Protein AF-A0A2Z5BWG7-F1 (afdb_monomer_lite)

Radius of gyration: 29.68 Å; chains: 1; bounding box: 62×31×76 Å

Foldseek 3Di:
DFDQDDDPCLVVDVLNVQLDDVLVVVVRVQSVVCRVVQVLFDRAQVSQVVDDCSVVSVVSNCVSQQWPADPRGIGGHPSVVRGDHSVRVVVVVVVVVVVVVVVVVVVVVPPDPQPDPDDPVLCVLCVVLQNNHLPLQQVLLCVQQVFHFHSNLSSVLLVVQQVPDPDRDPHSNVSSSVVCNVCVPVSNVVCVVVVRGDDD

Structure (mmCIF, N/CA/C/O backbone):
data_AF-A0A2Z5BWG7-F1
#
_entry.id   AF-A0A2Z5BWG7-F1
#
loop_
_atom_site.group_PDB
_atom_site.id
_atom_site.type_symbol
_atom_site.label_atom_id
_atom_site.label_alt_id
_atom_site.label_comp_id
_atom_site.label_asym_id
_atom_site.label_entity_id
_atom_site.label_seq_id
_atom_site.pdbx_PDB_ins_code
_atom_site.Cartn_x
_atom_site.Cartn_y
_atom_site.Cartn_z
_atom_site.occupancy
_atom_site.B_iso_or_equiv
_atom_site.auth_seq_id
_atom_site.auth_comp_id
_ato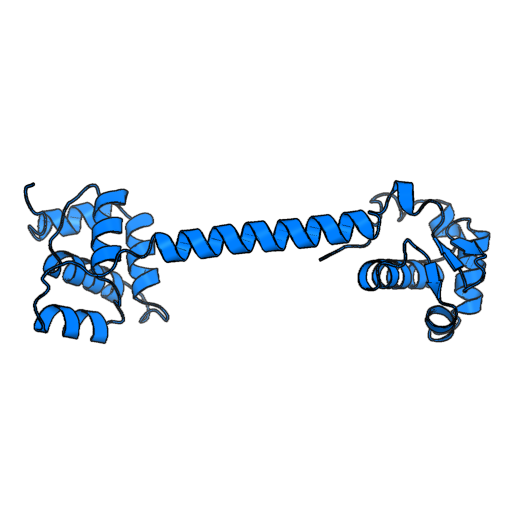m_site.auth_asym_id
_atom_site.auth_atom_id
_atom_site.pdbx_PDB_model_num
ATOM 1 N N . MET A 1 1 ? -5.790 -3.751 -4.725 1.00 71.56 1 MET A N 1
ATOM 2 C CA . MET A 1 1 ? -5.034 -2.842 -5.610 1.00 71.56 1 MET A CA 1
ATOM 3 C C . MET A 1 1 ? -3.849 -3.633 -6.121 1.00 71.56 1 MET A C 1
ATOM 5 O O . MET A 1 1 ? -3.285 -4.364 -5.315 1.00 71.56 1 MET A O 1
ATOM 9 N N . ALA A 1 2 ? -3.563 -3.584 -7.420 1.00 87.25 2 ALA A N 1
ATOM 10 C CA . ALA A 1 2 ? -2.405 -4.277 -7.979 1.00 87.25 2 ALA A CA 1
ATOM 11 C C . ALA A 1 2 ? -1.170 -3.387 -7.853 1.00 87.25 2 ALA A C 1
ATOM 13 O O . ALA A 1 2 ? -1.287 -2.164 -7.935 1.00 87.25 2 ALA A O 1
ATOM 14 N N . TRP A 1 3 ? -0.024 -4.011 -7.612 1.00 91.12 3 TRP A N 1
ATOM 15 C CA . TRP A 1 3 ? 1.256 -3.341 -7.440 1.00 91.12 3 TRP A CA 1
ATOM 16 C C . TRP A 1 3 ? 2.213 -3.870 -8.489 1.00 91.12 3 TRP A C 1
ATOM 18 O O . TRP A 1 3 ? 2.261 -5.077 -8.719 1.00 91.12 3 TRP A O 1
ATOM 28 N N . PHE A 1 4 ? 2.989 -2.971 -9.082 1.00 95.31 4 PHE A N 1
ATOM 29 C CA . PHE A 1 4 ? 4.102 -3.366 -9.925 1.00 95.31 4 PHE A CA 1
ATOM 30 C C . PHE A 1 4 ? 5.263 -3.791 -9.029 1.00 95.31 4 PHE A C 1
ATOM 32 O O . PHE A 1 4 ? 5.687 -3.017 -8.166 1.00 95.31 4 PHE A O 1
ATOM 39 N N . LYS A 1 5 ? 5.730 -5.032 -9.179 1.00 94.62 5 LYS A N 1
ATOM 40 C CA . LYS A 1 5 ? 6.787 -5.574 -8.325 1.00 94.62 5 LYS A CA 1
ATOM 41 C C . LYS A 1 5 ? 8.150 -5.146 -8.848 1.00 94.62 5 LYS A C 1
ATOM 43 O O . LYS A 1 5 ? 8.463 -5.364 -10.016 1.00 94.62 5 LYS A O 1
ATOM 48 N N . VAL A 1 6 ? 8.955 -4.585 -7.954 1.00 94.50 6 VAL A N 1
ATOM 49 C CA . VAL A 1 6 ? 10.350 -4.228 -8.197 1.00 94.50 6 VAL A CA 1
ATOM 50 C C . VAL A 1 6 ? 11.216 -5.128 -7.327 1.00 94.50 6 VAL A C 1
ATOM 52 O O . VAL A 1 6 ? 11.009 -5.178 -6.117 1.00 94.50 6 VAL A O 1
ATOM 55 N N . ASP A 1 7 ? 12.141 -5.848 -7.957 1.00 91.38 7 ASP A N 1
ATOM 56 C CA . ASP A 1 7 ? 13.074 -6.743 -7.274 1.00 91.38 7 ASP A CA 1
ATOM 57 C C . ASP A 1 7 ? 14.028 -5.972 -6.347 1.00 91.38 7 ASP A C 1
ATOM 59 O O . ASP A 1 7 ? 14.455 -4.856 -6.666 1.00 91.38 7 ASP A O 1
ATOM 63 N N . ASP A 1 8 ? 14.374 -6.564 -5.202 1.00 94.38 8 ASP A N 1
ATOM 64 C CA . ASP A 1 8 ? 15.202 -5.909 -4.186 1.00 94.38 8 ASP A CA 1
ATOM 65 C C . ASP A 1 8 ? 16.679 -5.770 -4.601 1.00 94.38 8 ASP A C 1
ATOM 67 O O . ASP A 1 8 ? 17.384 -4.908 -4.072 1.00 94.38 8 ASP A O 1
ATOM 71 N N . GLN A 1 9 ? 17.128 -6.517 -5.616 1.00 94.56 9 GLN A N 1
ATOM 72 C CA . GLN A 1 9 ? 18.457 -6.397 -6.211 1.00 94.56 9 GLN A CA 1
ATOM 73 C C . GLN A 1 9 ? 18.498 -5.466 -7.424 1.00 94.56 9 GLN A C 1
ATOM 75 O O . GLN A 1 9 ? 19.591 -5.160 -7.913 1.00 94.56 9 GLN A O 1
ATOM 80 N N . LEU A 1 10 ? 17.366 -4.924 -7.894 1.00 94.38 10 LEU A N 1
ATOM 81 C CA . LEU A 1 10 ? 17.325 -4.113 -9.121 1.00 94.38 10 LEU A CA 1
ATOM 82 C C . LEU A 1 10 ? 18.328 -2.944 -9.106 1.00 94.38 10 LEU A C 1
ATOM 84 O O . LEU A 1 10 ? 18.910 -2.615 -10.139 1.00 94.38 10 LEU A O 1
ATOM 88 N N . HIS A 1 11 ? 18.581 -2.359 -7.932 1.00 93.25 11 HIS A N 1
ATOM 89 C CA . HIS A 1 11 ? 19.510 -1.241 -7.729 1.00 93.25 11 HIS A CA 1
ATOM 90 C C . HIS A 1 11 ? 20.963 -1.498 -8.179 1.00 93.25 11 HIS A C 1
ATOM 92 O O . HIS A 1 11 ? 21.683 -0.551 -8.489 1.00 93.25 11 HIS A O 1
ATOM 98 N N . SER A 1 12 ? 21.392 -2.760 -8.229 1.00 94.44 12 SER A N 1
ATOM 99 C CA . SER A 1 12 ? 22.752 -3.195 -8.562 1.00 94.44 12 SER A CA 1
ATOM 100 C C . SER A 1 12 ? 22.776 -4.047 -9.834 1.00 94.44 12 SER A C 1
ATOM 102 O O . SER A 1 12 ? 23.844 -4.458 -10.293 1.00 94.44 12 SER A O 1
ATOM 104 N N . HIS A 1 13 ? 21.610 -4.291 -10.441 1.00 94.81 13 HIS A N 1
ATOM 105 C CA . HIS A 1 13 ? 21.492 -5.157 -11.598 1.00 94.81 13 HIS A CA 1
ATOM 106 C C . HIS A 1 13 ? 22.133 -4.513 -12.846 1.00 94.81 13 HIS A C 1
ATOM 108 O O . HIS A 1 13 ? 21.806 -3.370 -13.192 1.00 94.81 13 HIS A O 1
ATOM 114 N N . PRO A 1 14 ? 22.985 -5.236 -13.604 1.00 96.50 14 PRO A N 1
ATOM 115 C CA . PRO A 1 14 ? 23.683 -4.672 -14.759 1.00 96.50 14 PRO A CA 1
ATOM 116 C C . PRO A 1 14 ? 22.758 -4.069 -15.822 1.00 96.50 14 PRO A C 1
ATOM 118 O O . PRO A 1 14 ? 23.111 -3.059 -16.429 1.00 96.50 14 PRO A O 1
ATOM 121 N N . LYS A 1 15 ? 21.564 -4.646 -16.045 1.00 96.06 15 LYS A N 1
ATOM 122 C CA . LYS A 1 15 ? 20.586 -4.084 -16.997 1.00 96.06 15 LYS A CA 1
ATOM 123 C C . LYS A 1 15 ? 20.088 -2.700 -16.551 1.00 96.06 15 LYS A C 1
ATOM 125 O O . LYS A 1 15 ? 20.029 -1.792 -17.375 1.00 96.06 15 LYS A O 1
ATOM 130 N N . ALA A 1 16 ? 19.818 -2.506 -15.256 1.00 95.69 16 ALA A N 1
ATOM 131 C CA . ALA A 1 16 ? 19.373 -1.217 -14.720 1.00 95.69 16 ALA A CA 1
ATOM 132 C C . ALA A 1 16 ? 20.472 -0.149 -14.835 1.00 95.69 16 ALA A C 1
ATOM 134 O O . ALA A 1 16 ? 20.216 0.970 -15.282 1.00 95.69 16 ALA A O 1
ATOM 135 N N . GLY A 1 17 ? 21.720 -0.525 -14.529 1.00 95.38 17 GLY A N 1
ATOM 136 C CA . GLY A 1 17 ? 22.881 0.343 -14.729 1.00 95.38 17 GLY A CA 1
ATOM 137 C C . GLY A 1 17 ? 23.083 0.750 -16.195 1.00 95.38 17 GLY A C 1
ATOM 138 O O . GLY A 1 17 ? 23.331 1.920 -16.476 1.00 95.38 17 GLY A O 1
ATOM 139 N N . ARG A 1 18 ? 22.923 -0.190 -17.141 1.00 97.12 18 ARG A N 1
ATOM 140 C CA . ARG A 1 18 ? 23.035 0.074 -18.590 1.00 97.12 18 ARG A CA 1
ATOM 141 C C . ARG A 1 18 ? 21.920 0.970 -19.130 1.00 97.12 18 ARG A C 1
ATOM 143 O O . ARG A 1 18 ? 22.191 1.782 -20.010 1.00 97.12 18 ARG A O 1
ATOM 150 N N . ALA A 1 19 ? 20.694 0.820 -18.631 1.00 96.94 19 ALA A N 1
ATOM 151 C CA . ALA A 1 19 ? 19.567 1.667 -19.019 1.00 96.94 19 ALA A CA 1
ATOM 152 C C . ALA A 1 19 ? 19.732 3.110 -18.509 1.00 96.94 19 ALA A C 1
ATOM 154 O O . ALA A 1 19 ? 19.392 4.069 -19.204 1.00 96.94 19 ALA A O 1
ATOM 155 N N . GLY A 1 20 ? 20.292 3.263 -17.306 1.00 97.06 20 GLY A N 1
ATOM 156 C CA . GLY A 1 20 ? 20.497 4.547 -16.646 1.00 97.06 20 GLY A CA 1
ATOM 157 C C . GLY A 1 20 ? 19.268 5.029 -15.869 1.00 97.06 20 GLY A C 1
ATOM 158 O O . GLY A 1 20 ? 18.128 4.662 -16.150 1.00 97.06 20 GLY A O 1
ATOM 159 N N . LEU A 1 21 ? 19.498 5.894 -14.874 1.00 96.81 21 LEU A N 1
ATOM 160 C CA . LEU A 1 21 ? 18.477 6.289 -13.891 1.00 96.81 21 LEU A CA 1
ATOM 161 C C . LEU A 1 21 ? 17.219 6.914 -14.510 1.00 96.81 21 LEU A C 1
ATOM 163 O O . LEU A 1 21 ? 16.110 6.603 -14.084 1.00 96.81 21 LEU A O 1
ATOM 167 N N . ALA A 1 22 ? 17.368 7.763 -15.531 1.00 97.62 22 ALA A N 1
ATOM 168 C CA . ALA A 1 22 ? 16.221 8.385 -16.194 1.00 97.62 22 ALA A CA 1
ATOM 169 C C . ALA A 1 22 ? 15.320 7.343 -16.882 1.00 97.62 22 ALA A C 1
ATOM 171 O O . ALA A 1 22 ? 14.095 7.423 -16.790 1.00 97.62 22 ALA A O 1
ATOM 172 N N . ALA A 1 23 ? 15.922 6.336 -17.520 1.00 97.94 23 ALA A N 1
ATOM 173 C CA . ALA A 1 23 ? 15.191 5.250 -18.161 1.00 97.94 23 ALA A CA 1
ATOM 174 C C . ALA A 1 23 ? 14.518 4.347 -17.119 1.00 97.94 23 ALA A C 1
ATOM 176 O O . ALA A 1 23 ? 13.363 3.973 -17.292 1.00 97.94 23 ALA A O 1
ATOM 177 N N . MET A 1 24 ? 15.181 4.085 -15.988 1.00 98.06 24 MET A N 1
ATOM 178 C CA . MET A 1 24 ? 14.578 3.353 -14.867 1.00 98.06 24 MET A CA 1
ATOM 179 C C . MET A 1 24 ? 13.386 4.095 -14.240 1.00 98.06 24 MET A C 1
ATOM 181 O O . MET A 1 24 ? 12.418 3.466 -13.804 1.00 98.06 24 MET A O 1
ATOM 185 N N . GLY A 1 25 ? 13.407 5.431 -14.251 1.00 97.56 25 GLY A N 1
ATOM 186 C CA . GLY A 1 25 ? 12.251 6.251 -13.890 1.00 97.56 25 GLY A CA 1
ATOM 187 C C . GLY A 1 25 ? 11.057 6.005 -14.818 1.00 97.56 25 GLY A C 1
ATOM 188 O O . GLY A 1 25 ? 9.949 5.758 -14.340 1.00 97.56 25 GLY A O 1
ATOM 189 N N . LEU A 1 26 ? 11.287 5.997 -16.138 1.00 98.31 26 LEU A N 1
ATOM 190 C CA . LEU A 1 26 ? 10.257 5.646 -17.124 1.0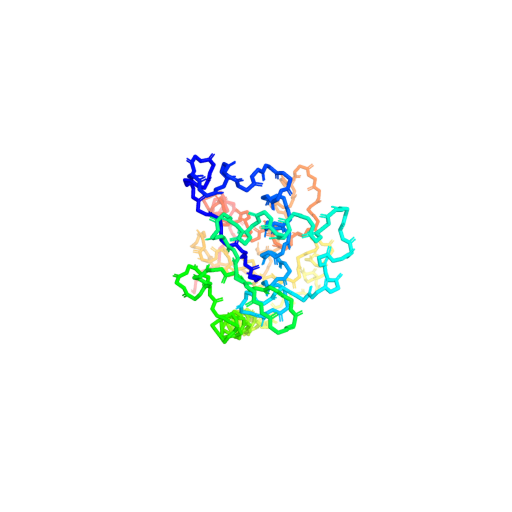0 98.31 26 LEU A CA 1
ATOM 191 C C . LEU A 1 26 ? 9.747 4.212 -16.922 1.00 98.31 26 LEU A C 1
ATOM 193 O O . LEU A 1 26 ? 8.537 4.006 -16.889 1.00 98.31 26 LEU A O 1
ATOM 197 N N . TRP A 1 27 ? 10.652 3.252 -16.729 1.00 98.00 27 TRP A N 1
ATOM 198 C CA . TRP A 1 27 ? 10.332 1.844 -16.478 1.00 98.00 27 TRP A CA 1
ATOM 199 C C . TRP A 1 27 ? 9.402 1.683 -15.269 1.00 98.00 27 TRP A C 1
ATOM 201 O O . TRP A 1 27 ? 8.370 1.028 -15.355 1.00 98.00 27 TRP A O 1
ATOM 211 N N . THR A 1 28 ? 9.684 2.373 -14.163 1.00 97.50 28 THR A N 1
ATOM 212 C CA . THR A 1 28 ? 8.849 2.302 -12.950 1.00 97.50 28 THR A CA 1
ATOM 213 C C . THR A 1 28 ? 7.445 2.869 -13.183 1.00 97.50 28 THR A C 1
ATOM 215 O O . THR A 1 28 ? 6.445 2.275 -12.771 1.00 97.50 28 THR A O 1
ATOM 218 N N . LEU A 1 29 ? 7.352 4.017 -13.864 1.00 97.75 29 LEU A N 1
ATOM 219 C CA . LEU A 1 29 ? 6.067 4.646 -14.180 1.00 97.75 29 LEU A CA 1
ATOM 220 C C . LEU A 1 29 ? 5.239 3.798 -15.148 1.00 97.75 29 LEU A C 1
ATOM 222 O O . LEU A 1 29 ? 4.027 3.681 -14.969 1.00 97.75 29 LEU A O 1
ATOM 226 N N . ALA A 1 30 ? 5.887 3.201 -16.146 1.00 97.75 30 ALA A N 1
ATOM 227 C CA . ALA A 1 30 ? 5.244 2.307 -17.095 1.00 97.75 30 ALA A CA 1
ATOM 228 C C . ALA A 1 30 ? 4.726 1.038 -16.408 1.00 97.75 30 ALA A C 1
ATOM 230 O O . ALA A 1 30 ? 3.584 0.665 -16.632 1.00 97.75 30 ALA A O 1
ATOM 231 N N . GLY A 1 31 ? 5.491 0.433 -15.495 1.00 97.19 31 GLY A N 1
ATOM 232 C CA . GLY A 1 31 ? 5.036 -0.755 -14.767 1.00 97.19 31 GLY A CA 1
ATOM 233 C C . GLY A 1 31 ? 3.795 -0.472 -13.913 1.00 97.19 31 GLY A C 1
ATOM 234 O O . GLY A 1 31 ? 2.836 -1.244 -13.910 1.00 97.19 31 GLY A O 1
ATOM 235 N N . SER A 1 32 ? 3.762 0.690 -13.249 1.00 96.56 32 SER A N 1
ATOM 236 C CA . SER A 1 32 ? 2.570 1.175 -12.536 1.00 96.56 32 SER A CA 1
ATOM 237 C C . SER A 1 32 ? 1.372 1.381 -13.475 1.00 96.56 32 SER A C 1
ATOM 239 O O . SER A 1 32 ? 0.248 0.991 -13.149 1.00 96.56 32 SER A O 1
ATOM 241 N N . HIS A 1 33 ? 1.607 1.943 -14.666 1.00 96.38 33 HIS A N 1
ATOM 242 C CA . HIS A 1 33 ? 0.585 2.109 -15.697 1.00 96.38 33 HIS A CA 1
ATOM 243 C C . HIS A 1 33 ? 0.021 0.753 -16.149 1.00 96.38 33 HIS A C 1
ATOM 245 O O . HIS A 1 33 ? -1.189 0.546 -16.049 1.00 96.38 33 HIS A O 1
ATOM 251 N N . CYS A 1 34 ? 0.877 -0.203 -16.514 1.00 96.12 34 CYS A N 1
ATOM 252 C CA . CYS A 1 34 ? 0.463 -1.546 -16.921 1.00 96.12 34 CYS A CA 1
ATOM 253 C C . CYS A 1 34 ? -0.363 -2.255 -15.836 1.00 96.12 34 CYS A C 1
ATOM 255 O O . CYS A 1 34 ? -1.362 -2.895 -16.143 1.00 96.12 34 CYS A O 1
ATOM 257 N N . MET A 1 35 ? -0.031 -2.077 -14.551 1.00 95.12 35 MET A N 1
ATOM 258 C CA . MET A 1 35 ? -0.815 -2.634 -13.434 1.00 95.12 35 MET A CA 1
ATOM 259 C C . MET A 1 35 ? -2.178 -1.968 -13.226 1.00 95.12 35 MET A C 1
ATOM 261 O O . MET A 1 35 ? -3.128 -2.604 -12.757 1.00 95.12 35 MET A O 1
ATOM 265 N N . SER A 1 36 ? -2.287 -0.674 -13.528 1.00 94.25 36 SER A N 1
ATOM 266 C CA . SER A 1 36 ? -3.555 0.052 -13.442 1.00 94.25 36 SER A CA 1
ATOM 267 C C . SER A 1 36 ? -4.504 -0.359 -14.565 1.00 94.25 36 SER A C 1
ATOM 269 O O . SER A 1 36 ? -5.686 -0.597 -14.305 1.00 94.25 36 SER A O 1
ATOM 271 N N . TYR A 1 37 ? -3.977 -0.446 -15.788 1.00 94.25 37 TYR A N 1
ATOM 272 C CA . TYR A 1 37 ? -4.740 -0.736 -17.003 1.00 94.25 37 TYR A CA 1
ATOM 273 C C . TYR A 1 37 ? -4.823 -2.229 -17.340 1.00 94.25 37 TYR A C 1
ATOM 275 O O . TYR A 1 37 ? -5.618 -2.600 -18.193 1.00 94.25 37 TYR A O 1
ATOM 283 N N . LEU A 1 38 ? -4.087 -3.080 -16.615 1.00 94.56 38 LEU A N 1
ATOM 284 C CA . LEU A 1 38 ? -4.037 -4.533 -16.805 1.00 94.56 38 LEU A CA 1
ATOM 285 C C . LEU A 1 38 ? -3.642 -4.918 -18.235 1.00 94.56 38 LEU A C 1
ATOM 287 O O . LEU A 1 38 ? -4.305 -5.727 -18.869 1.00 94.56 38 LEU A O 1
ATOM 291 N N . THR A 1 39 ? -2.565 -4.309 -18.729 1.00 94.94 39 THR A N 1
ATOM 292 C CA . THR A 1 39 ? -2.083 -4.481 -20.110 1.00 94.94 39 THR A CA 1
ATOM 293 C C . THR A 1 39 ? -1.035 -5.582 -20.261 1.00 94.94 39 THR A C 1
ATOM 295 O O . THR A 1 39 ? -0.387 -5.654 -21.298 1.00 94.94 39 THR A O 1
ATOM 298 N N . ASP A 1 40 ? -0.811 -6.388 -19.219 1.00 95.31 40 ASP A N 1
ATOM 299 C CA . ASP A 1 40 ? 0.156 -7.496 -19.221 1.00 95.31 40 ASP A CA 1
ATOM 300 C C . ASP A 1 40 ? 1.551 -7.091 -19.729 1.00 95.31 40 ASP A C 1
ATOM 302 O O . ASP A 1 40 ? 2.197 -7.759 -20.526 1.00 95.31 40 ASP A O 1
ATOM 306 N N . GLY A 1 41 ? 2.008 -5.926 -19.265 1.00 95.75 41 GLY A N 1
ATOM 307 C CA . GLY A 1 41 ? 3.323 -5.391 -19.598 1.00 95.75 41 GLY A CA 1
ATOM 308 C C . GLY A 1 41 ? 3.391 -4.635 -20.922 1.00 95.75 41 GLY A C 1
ATOM 309 O O . GLY A 1 41 ? 4.450 -4.090 -21.223 1.00 95.75 41 GLY A O 1
ATOM 310 N N . VAL A 1 42 ? 2.306 -4.524 -21.693 1.00 97.50 42 VAL A N 1
ATOM 311 C CA . VAL A 1 42 ? 2.284 -3.672 -22.891 1.00 97.50 42 VAL A CA 1
ATOM 312 C C . VAL A 1 42 ? 2.241 -2.200 -22.479 1.00 97.50 42 VAL A C 1
ATOM 314 O O . VAL A 1 42 ? 1.388 -1.767 -21.696 1.00 97.50 42 VAL A O 1
ATOM 317 N N . VAL A 1 43 ? 3.188 -1.430 -23.008 1.00 97.38 43 VAL A N 1
ATOM 318 C CA . VAL A 1 43 ? 3.341 0.010 -22.823 1.00 97.38 43 VAL A CA 1
ATOM 319 C C . VAL A 1 43 ? 3.009 0.703 -24.139 1.00 97.38 43 VAL A C 1
ATOM 321 O O . VAL A 1 43 ? 3.779 0.671 -25.102 1.00 97.38 43 VAL A O 1
ATOM 324 N N . GLU A 1 44 ? 1.859 1.366 -24.161 1.00 96.00 44 GLU A N 1
ATOM 325 C CA . GLU A 1 44 ? 1.343 2.045 -25.346 1.00 96.00 44 GLU A CA 1
ATOM 326 C C . GLU A 1 44 ? 2.237 3.225 -25.758 1.00 96.00 44 GLU A C 1
ATOM 328 O O . GLU A 1 44 ? 2.748 3.986 -24.924 1.00 96.00 44 GLU A O 1
ATOM 333 N N . ARG A 1 45 ? 2.393 3.419 -27.071 1.00 96.88 45 ARG A N 1
ATOM 334 C CA . ARG A 1 45 ? 3.269 4.450 -27.647 1.00 96.88 45 ARG A CA 1
ATOM 335 C C . ARG A 1 45 ? 3.020 5.850 -27.086 1.00 96.88 45 ARG A C 1
ATOM 337 O O . ARG A 1 45 ? 3.967 6.539 -26.700 1.00 96.88 45 ARG A O 1
ATOM 344 N N . TRP A 1 46 ? 1.752 6.250 -26.988 1.00 96.50 46 TRP A N 1
ATOM 345 C CA . TRP A 1 46 ? 1.378 7.579 -26.501 1.00 96.50 46 TRP A CA 1
ATOM 346 C C . TRP A 1 46 ? 1.844 7.822 -25.060 1.00 96.50 46 TRP A C 1
ATOM 348 O O . TRP A 1 46 ? 2.191 8.952 -24.719 1.00 96.50 46 TRP A O 1
ATOM 358 N N . PHE A 1 47 ? 1.884 6.785 -24.209 1.00 97.88 47 PHE A N 1
ATOM 359 C CA . PHE A 1 47 ? 2.293 6.922 -22.811 1.00 97.88 47 PHE A CA 1
ATOM 360 C C . PHE A 1 47 ? 3.765 7.315 -22.719 1.00 97.88 47 PHE A C 1
ATOM 362 O O . PHE A 1 47 ? 4.125 8.195 -21.931 1.00 97.88 47 PHE A O 1
ATOM 369 N N . VAL A 1 48 ? 4.602 6.685 -23.547 1.00 97.62 48 VAL A N 1
ATOM 370 C CA . VAL A 1 48 ? 6.033 6.978 -23.656 1.00 97.62 48 VAL A CA 1
ATOM 371 C C . VAL A 1 48 ? 6.252 8.351 -24.281 1.00 97.62 48 VAL A C 1
ATOM 373 O O . VAL A 1 48 ? 6.999 9.156 -23.728 1.00 97.62 48 VAL A O 1
ATOM 376 N N . GLU A 1 49 ? 5.579 8.659 -25.389 1.00 97.25 49 GLU A N 1
ATOM 377 C CA . GLU A 1 49 ? 5.695 9.954 -26.079 1.00 97.25 49 GLU A CA 1
ATOM 378 C C . GLU A 1 49 ? 5.236 11.134 -25.210 1.00 97.25 49 GLU A C 1
ATOM 380 O O . GLU A 1 49 ? 5.755 12.242 -25.331 1.00 97.25 49 GLU A O 1
ATOM 385 N N . SER A 1 50 ? 4.339 10.882 -24.255 1.00 97.38 50 SER A N 1
ATOM 386 C CA . SER A 1 50 ? 3.915 11.850 -23.244 1.00 97.38 50 SER A CA 1
ATOM 387 C C . SER A 1 50 ? 5.025 12.247 -22.255 1.00 97.38 50 SER A C 1
ATOM 389 O O . SER A 1 50 ? 4.819 13.191 -21.482 1.00 97.38 50 SER A O 1
ATOM 391 N N . LYS A 1 51 ? 6.145 11.515 -22.173 1.00 97.25 51 LYS A N 1
ATOM 392 C CA . LYS A 1 51 ? 7.210 11.768 -21.189 1.00 97.25 51 LYS A CA 1
ATOM 393 C C . LYS A 1 51 ? 8.373 12.543 -21.807 1.00 97.25 51 LYS A C 1
ATOM 395 O O . LYS A 1 51 ? 8.727 12.308 -22.964 1.00 97.25 51 LYS A O 1
ATOM 400 N N . PRO A 1 52 ? 9.046 13.413 -21.030 1.00 96.44 52 PRO A N 1
ATOM 401 C CA . PRO A 1 52 ? 10.271 14.061 -21.481 1.00 96.44 52 PRO A CA 1
ATOM 402 C C . PRO A 1 52 ? 11.294 13.031 -21.967 1.00 96.44 52 PRO A C 1
ATOM 404 O O . PRO A 1 52 ? 11.684 12.131 -21.225 1.00 96.44 52 PRO A O 1
ATOM 407 N N . HIS A 1 53 ? 11.714 13.163 -23.226 1.00 97.25 53 HIS A N 1
ATOM 408 C CA . HIS A 1 53 ? 12.650 12.245 -23.885 1.00 97.25 53 HIS A CA 1
ATOM 409 C C . HIS A 1 53 ? 12.207 10.770 -23.903 1.00 97.25 53 HIS A C 1
ATOM 411 O O . HIS A 1 53 ? 13.055 9.891 -24.061 1.00 97.25 53 HIS A O 1
ATOM 417 N N . GLY A 1 54 ? 10.907 10.483 -23.777 1.00 97.12 54 GLY A N 1
ATOM 418 C CA . GLY A 1 54 ? 10.397 9.128 -23.570 1.00 97.12 54 GLY A CA 1
ATOM 419 C C . GLY A 1 54 ? 10.868 8.115 -24.611 1.00 97.12 54 GLY A C 1
ATOM 420 O O . GLY A 1 54 ? 11.390 7.074 -24.234 1.00 97.12 54 GLY A O 1
ATOM 421 N N . VAL A 1 55 ? 10.806 8.445 -25.906 1.00 97.38 55 VAL A N 1
ATOM 422 C CA . VAL A 1 55 ? 11.255 7.542 -26.988 1.00 97.38 55 VAL A CA 1
ATOM 423 C C . VAL A 1 55 ? 12.745 7.192 -26.864 1.00 97.38 55 VAL A C 1
ATOM 425 O O . VAL A 1 55 ? 13.140 6.044 -27.048 1.00 97.38 55 VAL A O 1
ATOM 428 N N . LYS A 1 56 ? 13.589 8.162 -26.483 1.00 98.12 56 LYS A N 1
ATOM 429 C CA . LYS A 1 56 ? 15.025 7.930 -26.255 1.00 98.12 56 LYS A CA 1
ATOM 430 C C . LYS A 1 56 ? 15.262 7.041 -25.031 1.00 98.12 56 LYS A C 1
ATOM 432 O O . LYS A 1 56 ? 16.157 6.201 -25.051 1.00 98.12 56 LYS A O 1
ATOM 437 N N . LEU A 1 57 ? 14.482 7.237 -23.969 1.00 98.44 57 LEU A N 1
ATOM 438 C CA . LEU A 1 57 ? 14.555 6.418 -22.759 1.00 98.44 57 LEU A CA 1
ATOM 439 C C . LEU A 1 57 ? 14.057 4.988 -23.017 1.00 98.44 57 LEU A C 1
ATOM 441 O O . LEU A 1 57 ? 14.703 4.044 -22.577 1.00 98.44 57 LEU A O 1
ATOM 445 N N . ALA A 1 58 ? 12.981 4.820 -23.788 1.00 98.12 58 ALA A N 1
ATOM 446 C CA . ALA A 1 58 ? 12.477 3.518 -24.216 1.00 98.12 58 ALA A CA 1
ATOM 447 C C . ALA A 1 58 ? 13.525 2.755 -25.036 1.00 98.12 58 ALA A C 1
ATOM 449 O O . ALA A 1 58 ? 13.817 1.603 -24.734 1.00 98.12 58 ALA A O 1
ATOM 450 N N . ALA A 1 59 ? 14.196 3.419 -25.983 1.00 98.12 59 ALA A N 1
ATOM 451 C CA . ALA A 1 59 ? 15.304 2.814 -26.722 1.00 98.12 59 ALA A CA 1
ATOM 452 C C . ALA A 1 59 ? 16.455 2.348 -25.803 1.00 98.12 59 ALA A C 1
ATOM 454 O O . ALA A 1 59 ? 17.080 1.320 -26.064 1.00 98.12 59 ALA A O 1
ATOM 455 N N . ALA A 1 60 ? 16.731 3.065 -24.705 1.00 98.31 60 ALA A N 1
ATOM 456 C CA . ALA A 1 60 ? 17.718 2.637 -23.711 1.00 98.31 60 ALA A CA 1
ATOM 457 C C . ALA A 1 60 ? 17.260 1.395 -22.924 1.00 98.31 60 ALA A C 1
ATOM 459 O O . ALA A 1 60 ? 18.082 0.522 -22.650 1.00 98.31 60 ALA A O 1
ATOM 460 N N . LEU A 1 61 ? 15.965 1.289 -22.602 1.00 98.38 61 LEU A N 1
ATOM 461 C CA . LEU A 1 61 ? 15.375 0.111 -21.951 1.00 98.38 61 LEU A CA 1
ATOM 462 C C . LEU A 1 61 ? 15.406 -1.118 -22.862 1.00 98.38 61 LEU A C 1
ATOM 464 O O . LEU A 1 61 ? 15.800 -2.193 -22.406 1.00 98.38 61 LEU A O 1
ATOM 468 N N . VAL A 1 62 ? 15.083 -0.943 -24.146 1.00 98.25 62 VAL A N 1
ATOM 469 C CA . VAL A 1 62 ? 15.176 -2.008 -25.156 1.00 98.25 62 VAL A CA 1
ATOM 470 C C . VAL A 1 62 ? 16.619 -2.475 -25.310 1.00 98.25 62 VAL A C 1
ATOM 472 O O . VAL A 1 62 ? 16.924 -3.653 -25.157 1.00 98.25 62 VAL A O 1
ATOM 475 N N . LYS A 1 63 ? 17.563 -1.542 -25.486 1.00 98.00 63 LYS A N 1
ATOM 476 C CA . LYS A 1 63 ? 18.994 -1.873 -25.577 1.00 98.00 63 LYS A CA 1
ATOM 477 C C . LYS A 1 63 ? 19.527 -2.582 -24.324 1.00 98.00 63 LYS A C 1
ATOM 479 O O . LYS A 1 63 ? 20.462 -3.376 -24.416 1.00 98.00 63 LYS A O 1
ATOM 484 N N . ALA A 1 64 ? 18.977 -2.278 -23.149 1.00 97.25 64 ALA A N 1
ATOM 485 C CA . ALA A 1 64 ? 19.344 -2.928 -21.896 1.00 97.25 64 ALA A CA 1
ATOM 486 C C . ALA A 1 64 ? 18.692 -4.312 -21.704 1.00 97.25 64 ALA A C 1
ATOM 488 O O . ALA A 1 64 ? 19.065 -5.010 -20.759 1.00 97.25 64 ALA A O 1
ATOM 489 N N . GLY A 1 65 ? 17.755 -4.715 -22.571 1.00 96.94 65 GLY A N 1
ATOM 490 C CA . GLY A 1 65 ? 16.992 -5.959 -22.449 1.00 96.94 65 GLY A CA 1
ATOM 491 C C . GLY A 1 65 ? 16.024 -5.946 -21.266 1.00 96.94 65 GLY A C 1
ATOM 492 O O . GLY A 1 65 ? 15.878 -6.961 -20.582 1.00 96.94 65 GLY A O 1
ATOM 493 N N . LEU A 1 66 ? 15.477 -4.767 -20.947 1.00 97.06 66 LEU A N 1
ATOM 494 C CA . LEU A 1 66 ? 14.398 -4.595 -19.970 1.00 97.06 66 LEU A CA 1
ATOM 495 C C . LEU A 1 66 ? 13.028 -4.531 -20.648 1.00 97.06 66 LEU A C 1
ATOM 497 O O . LEU A 1 66 ? 12.046 -4.919 -20.022 1.00 97.06 66 LEU A O 1
ATOM 501 N N . TRP A 1 67 ? 12.977 -4.044 -21.890 1.00 98.19 67 TRP A N 1
ATOM 502 C CA . TRP A 1 67 ? 11.794 -4.001 -22.752 1.00 98.19 67 TRP A CA 1
ATOM 503 C C . TRP A 1 67 ? 12.097 -4.653 -24.101 1.00 98.19 67 TRP A C 1
ATOM 505 O O . TRP A 1 67 ? 13.251 -4.663 -24.525 1.00 98.19 67 TRP A O 1
ATOM 515 N N . ASP A 1 68 ? 11.049 -5.085 -24.790 1.00 97.81 68 ASP A N 1
ATOM 516 C CA . ASP A 1 68 ? 11.073 -5.515 -26.185 1.00 97.81 68 ASP A CA 1
ATOM 517 C C . ASP A 1 68 ? 10.190 -4.592 -27.043 1.00 97.81 68 ASP A C 1
ATOM 519 O O . ASP A 1 68 ? 9.340 -3.849 -26.534 1.00 97.81 68 ASP A O 1
ATOM 523 N N . GLU A 1 69 ? 10.421 -4.593 -28.356 1.00 96.44 69 GLU A N 1
ATOM 524 C CA . GLU A 1 69 ? 9.559 -3.879 -29.302 1.00 96.44 69 GLU A CA 1
ATOM 525 C C . GLU A 1 69 ? 8.215 -4.601 -29.442 1.00 96.44 69 GLU A C 1
ATOM 527 O O . GLU A 1 69 ? 8.157 -5.828 -29.507 1.00 96.44 69 GLU A O 1
ATOM 532 N N . HIS A 1 70 ? 7.131 -3.830 -29.496 1.00 95.44 70 HIS A N 1
ATOM 533 C CA . HIS A 1 70 ? 5.769 -4.338 -29.629 1.00 95.44 70 HIS A CA 1
ATOM 534 C C . HIS A 1 70 ? 5.014 -3.517 -30.681 1.00 95.44 70 HIS A C 1
ATOM 536 O O . HIS A 1 70 ? 5.323 -2.342 -30.886 1.00 95.44 70 HIS A O 1
ATOM 542 N N . GLU A 1 71 ? 4.009 -4.102 -31.337 1.00 93.00 71 GLU A N 1
ATOM 543 C CA . GLU A 1 71 ? 3.230 -3.427 -32.390 1.00 93.00 71 GLU A CA 1
ATOM 544 C C . GLU A 1 71 ? 2.656 -2.083 -31.900 1.00 93.00 71 GLU A C 1
ATOM 546 O O . GLU A 1 71 ? 2.864 -1.035 -32.517 1.00 93.00 71 GLU A O 1
ATOM 551 N N . ASP A 1 72 ? 2.056 -2.091 -30.709 1.00 88.88 72 ASP A N 1
ATOM 552 C CA . ASP A 1 72 ? 1.440 -0.912 -30.083 1.00 88.88 72 ASP A CA 1
ATOM 553 C C . ASP A 1 72 ? 2.424 0.024 -29.346 1.00 88.88 72 ASP A C 1
ATOM 555 O O . ASP A 1 72 ? 2.025 1.047 -28.775 1.00 88.88 72 ASP A O 1
ATOM 559 N N . GLY A 1 73 ? 3.723 -0.296 -29.345 1.00 95.69 73 GLY A N 1
ATOM 560 C CA . GLY A 1 73 ? 4.748 0.453 -28.619 1.00 95.69 73 GLY A CA 1
ATOM 561 C C . GLY A 1 73 ? 5.880 -0.441 -28.122 1.00 95.69 73 GLY A C 1
ATOM 562 O O . GLY A 1 73 ? 6.784 -0.793 -28.877 1.00 95.69 73 GLY A O 1
ATOM 563 N N . TRP A 1 74 ? 5.849 -0.768 -26.833 1.00 98.25 74 TRP A N 1
ATOM 564 C CA . TRP A 1 74 ? 6.854 -1.605 -26.176 1.00 98.25 74 TRP A CA 1
ATOM 565 C C . TRP A 1 74 ? 6.191 -2.584 -25.219 1.00 98.25 74 TRP A C 1
ATOM 567 O O . TRP A 1 74 ? 5.053 -2.375 -24.805 1.00 98.25 74 TRP A O 1
ATOM 577 N N . VAL A 1 75 ? 6.909 -3.629 -24.830 1.00 97.94 75 VAL A N 1
ATOM 578 C CA . VAL A 1 75 ? 6.458 -4.578 -23.810 1.00 97.94 75 VAL A CA 1
ATOM 579 C C . VAL A 1 75 ? 7.572 -4.831 -22.802 1.00 97.94 75 VAL A C 1
ATOM 581 O O . VAL A 1 75 ? 8.752 -4.773 -23.143 1.00 97.94 75 VAL A O 1
ATOM 584 N N . PHE A 1 76 ? 7.221 -5.063 -21.539 1.00 97.81 76 PHE A N 1
ATOM 585 C CA . PHE A 1 76 ? 8.191 -5.505 -20.539 1.00 97.81 76 PHE A CA 1
ATOM 586 C C . PHE A 1 76 ? 8.729 -6.891 -20.882 1.00 97.81 76 PHE A C 1
ATOM 588 O O . PHE A 1 76 ? 7.962 -7.811 -21.153 1.00 97.81 76 PHE A O 1
ATOM 595 N N . HIS A 1 77 ? 10.047 -7.040 -20.790 1.00 95.25 77 HIS A N 1
ATOM 596 C CA . HIS A 1 77 ? 10.679 -8.347 -20.886 1.00 95.25 77 HIS A CA 1
ATOM 597 C C . HIS A 1 77 ? 10.283 -9.207 -19.674 1.00 95.25 77 HIS A C 1
ATOM 599 O O . HIS A 1 77 ? 10.284 -8.703 -18.547 1.00 95.25 77 HIS A O 1
ATOM 605 N N . ASP A 1 78 ? 9.949 -10.477 -19.910 1.00 91.50 78 ASP A N 1
ATOM 606 C CA . ASP A 1 78 ? 9.579 -11.478 -18.894 1.00 91.50 78 ASP A CA 1
ATOM 607 C C . ASP A 1 78 ? 8.468 -11.035 -17.918 1.00 91.50 78 ASP A C 1
ATOM 609 O O . ASP A 1 78 ? 8.511 -11.341 -16.723 1.00 91.50 78 ASP A O 1
ATOM 613 N N . TRP A 1 79 ? 7.453 -10.299 -18.396 1.00 92.94 79 TRP A N 1
ATOM 614 C CA . TRP A 1 79 ? 6.364 -9.816 -17.532 1.00 92.94 79 TRP A CA 1
ATOM 615 C C . TRP A 1 79 ? 5.707 -10.951 -16.736 1.00 92.94 79 TRP A C 1
ATOM 617 O O . TRP A 1 79 ? 5.636 -10.867 -15.510 1.00 92.94 79 TRP A O 1
ATOM 627 N N . ASP A 1 80 ? 5.299 -12.026 -17.410 1.00 88.81 80 ASP A N 1
ATOM 628 C CA . ASP A 1 80 ? 4.536 -13.129 -16.810 1.00 88.81 80 ASP A CA 1
ATOM 629 C C . ASP A 1 80 ? 5.325 -13.952 -15.779 1.00 88.81 80 ASP A C 1
ATOM 631 O O . ASP A 1 80 ? 4.729 -14.635 -14.945 1.00 88.81 80 ASP A O 1
ATOM 635 N N . GLU A 1 81 ? 6.660 -13.886 -15.796 1.00 91.06 81 GLU A N 1
ATOM 636 C CA . GLU A 1 81 ? 7.496 -14.591 -14.819 1.00 91.06 81 GLU A CA 1
ATOM 637 C C . GLU A 1 81 ? 7.439 -13.914 -13.442 1.00 91.06 81 GLU A C 1
ATOM 639 O O . GLU A 1 81 ? 7.389 -14.574 -12.400 1.00 91.06 81 GLU A O 1
ATOM 644 N N . PHE A 1 82 ? 7.409 -12.581 -13.420 1.00 88.38 82 PHE A N 1
ATOM 645 C CA . PHE A 1 82 ? 7.556 -11.809 -12.184 1.00 88.38 82 PHE A CA 1
ATOM 646 C C . PHE A 1 82 ? 6.262 -11.111 -11.760 1.00 88.38 82 PHE A C 1
ATOM 648 O O . PHE A 1 82 ? 5.991 -10.932 -10.560 1.00 88.38 82 PHE A O 1
ATOM 655 N N . GLN A 1 83 ? 5.440 -10.716 -12.726 1.00 93.25 83 GLN A N 1
ATOM 656 C CA . GLN A 1 83 ? 4.244 -9.920 -12.516 1.00 93.25 83 GLN A CA 1
ATOM 657 C C . GLN A 1 83 ? 2.980 -10.785 -12.589 1.00 93.25 83 GLN A C 1
ATOM 659 O O . GLN A 1 83 ? 2.908 -11.737 -13.357 1.00 93.25 83 GLN A O 1
ATOM 664 N N . PRO A 1 84 ? 1.956 -10.488 -11.771 1.00 91.00 84 PRO A N 1
ATOM 665 C CA . PRO A 1 84 ? 0.659 -11.129 -11.930 1.00 91.00 84 PRO A CA 1
ATOM 666 C C . PRO A 1 84 ? 0.019 -10.725 -13.264 1.00 91.00 84 PRO A C 1
ATOM 668 O O . PRO A 1 84 ? 0.016 -9.544 -13.619 1.00 91.00 84 PRO A O 1
ATOM 671 N N . THR A 1 85 ? -0.588 -11.697 -13.941 1.00 91.94 85 THR A N 1
ATOM 672 C CA . THR A 1 85 ? -1.393 -11.461 -15.143 1.00 91.94 85 THR A CA 1
ATOM 673 C C . THR A 1 85 ? -2.671 -10.688 -14.816 1.00 91.94 85 THR A C 1
ATOM 675 O O . THR A 1 85 ? -3.174 -10.699 -13.683 1.00 91.94 85 THR A O 1
ATOM 678 N N . SER A 1 86 ? -3.231 -10.031 -15.825 1.00 90.62 86 SER A N 1
ATOM 679 C CA . SER A 1 86 ? -4.502 -9.311 -15.776 1.00 90.62 86 SER A CA 1
ATOM 680 C C . SER A 1 86 ? -5.628 -10.179 -15.209 1.00 90.62 86 SER A C 1
ATOM 682 O O . SER A 1 86 ? -6.342 -9.750 -14.296 1.00 90.62 86 SER A O 1
ATOM 684 N N . GLU A 1 87 ? -5.729 -11.425 -15.673 1.00 91.00 87 GLU A N 1
ATOM 685 C CA . GLU A 1 87 ? -6.678 -12.426 -15.184 1.00 91.00 87 GLU A CA 1
ATOM 686 C C . GLU A 1 87 ? -6.513 -12.667 -13.682 1.00 91.00 87 GLU A C 1
ATOM 688 O O . GLU A 1 87 ? -7.480 -12.544 -12.921 1.00 91.00 87 GLU A O 1
ATOM 693 N N . LYS A 1 88 ? -5.276 -12.905 -13.226 1.00 90.31 88 LYS A N 1
ATOM 694 C CA . LYS A 1 88 ? -5.007 -13.163 -11.810 1.00 90.31 88 LYS A CA 1
ATOM 695 C C . LYS A 1 88 ? -5.365 -11.963 -10.935 1.00 90.31 88 LYS A C 1
ATOM 697 O O . LYS A 1 88 ? -5.950 -12.106 -9.860 1.00 90.31 88 LYS A O 1
ATOM 702 N N . VAL A 1 89 ? -5.070 -10.754 -11.407 1.00 91.31 89 VAL A N 1
ATOM 703 C CA . VAL A 1 89 ? -5.435 -9.523 -10.697 1.00 91.31 89 VAL A CA 1
ATOM 704 C C . VAL A 1 89 ? -6.955 -9.353 -10.599 1.00 91.31 89 VAL A C 1
ATOM 706 O O . VAL A 1 89 ? -7.453 -8.876 -9.572 1.00 91.31 89 VAL A O 1
ATOM 709 N N . LEU A 1 90 ? -7.710 -9.695 -11.645 1.00 91.38 90 LEU A N 1
ATOM 710 C CA . LEU A 1 90 ? -9.174 -9.612 -11.639 1.00 91.38 90 LEU A CA 1
ATOM 711 C C . LEU A 1 90 ? -9.803 -10.643 -10.699 1.00 91.38 90 LEU A C 1
ATOM 713 O O . LEU A 1 90 ? -10.720 -10.286 -9.951 1.00 91.38 90 LEU A O 1
ATOM 717 N N . GLU A 1 91 ? -9.277 -11.867 -10.682 1.00 92.25 91 GLU A N 1
ATOM 718 C CA . GLU A 1 91 ? -9.669 -12.918 -9.739 1.00 92.25 91 GLU A CA 1
ATOM 719 C C . GLU A 1 91 ? -9.459 -12.452 -8.290 1.00 92.25 91 GLU A C 1
ATOM 721 O O . GLU A 1 91 ? -10.408 -12.381 -7.506 1.00 92.25 91 GLU A O 1
ATOM 726 N N . ASP A 1 92 ? -8.256 -11.980 -7.957 1.00 89.75 92 ASP A N 1
ATOM 727 C CA . ASP A 1 92 ? -7.934 -11.514 -6.606 1.00 89.75 92 ASP A CA 1
ATOM 728 C C . ASP A 1 92 ? -8.826 -10.331 -6.172 1.00 89.75 92 ASP A C 1
ATOM 730 O O . ASP A 1 92 ? -9.201 -10.194 -4.997 1.00 89.75 92 ASP A O 1
ATOM 734 N N . ARG A 1 93 ? -9.205 -9.456 -7.120 1.00 90.94 93 ARG A N 1
ATOM 735 C CA . ARG A 1 93 ? -10.170 -8.368 -6.883 1.00 90.94 93 ARG A CA 1
ATOM 736 C C . ARG A 1 93 ? -11.574 -8.914 -6.613 1.00 90.94 93 ARG A C 1
ATOM 738 O O . ARG A 1 93 ? -12.261 -8.370 -5.743 1.00 90.94 93 ARG A O 1
ATOM 745 N N . ALA A 1 94 ? -12.024 -9.939 -7.331 1.00 91.62 94 ALA A N 1
ATOM 746 C CA . ALA A 1 94 ? -13.313 -10.583 -7.086 1.00 91.62 94 ALA A CA 1
ATOM 747 C C . ALA A 1 94 ? -13.344 -11.240 -5.698 1.00 91.62 94 ALA A C 1
ATOM 749 O O . ALA A 1 94 ? -14.216 -10.913 -4.888 1.00 91.62 94 ALA A O 1
ATOM 750 N N . ASP A 1 95 ? -12.316 -12.012 -5.360 1.00 91.25 95 ASP A N 1
ATOM 751 C CA . ASP A 1 95 ? -12.185 -12.682 -4.066 1.00 91.25 95 ASP A CA 1
ATOM 752 C C . ASP A 1 95 ? -12.133 -11.702 -2.894 1.00 91.25 95 ASP A C 1
ATOM 754 O O . ASP A 1 95 ? -12.713 -11.926 -1.826 1.00 91.25 95 ASP A O 1
ATOM 758 N N . ALA A 1 96 ? -11.432 -10.578 -3.058 1.00 90.69 96 ALA A N 1
ATOM 759 C CA . ALA A 1 96 ? -11.419 -9.521 -2.055 1.00 90.69 96 ALA A CA 1
ATOM 760 C C . ALA A 1 96 ? -12.818 -8.913 -1.852 1.00 90.69 96 ALA A C 1
ATOM 762 O O . ALA A 1 96 ? -13.234 -8.705 -0.706 1.00 90.69 96 ALA A O 1
ATOM 763 N N . ARG A 1 97 ? -13.566 -8.661 -2.937 1.00 90.81 97 ARG A N 1
ATOM 764 C CA . ARG A 1 97 ? -14.947 -8.158 -2.853 1.00 90.81 97 ARG A CA 1
ATOM 765 C C . ARG A 1 97 ? -15.856 -9.153 -2.138 1.00 90.81 97 ARG A C 1
ATOM 767 O O . ARG A 1 97 ? -16.602 -8.741 -1.246 1.00 90.81 97 ARG A O 1
ATOM 774 N N . ASP A 1 98 ? -15.745 -10.438 -2.446 1.00 91.81 98 ASP A N 1
ATOM 775 C CA . ASP A 1 98 ? -16.573 -11.480 -1.838 1.00 91.81 98 ASP A CA 1
ATOM 776 C C . ASP A 1 98 ? -16.252 -11.707 -0.364 1.00 91.81 98 ASP A C 1
ATOM 778 O O . ASP A 1 98 ? -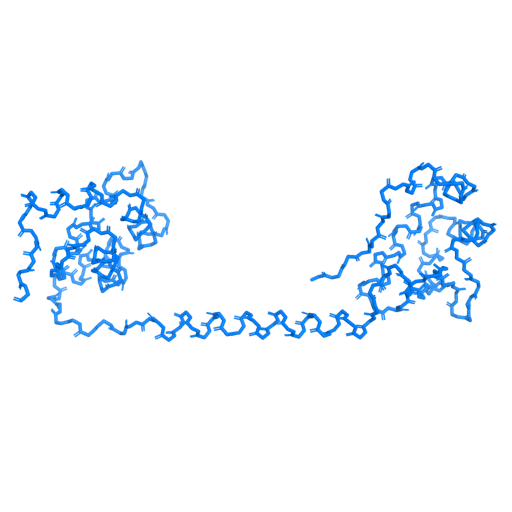17.165 -11.790 0.465 1.00 91.81 98 ASP A O 1
ATOM 782 N N . ARG A 1 99 ? -14.967 -11.710 0.008 1.00 90.50 99 ARG A N 1
ATOM 783 C CA . ARG A 1 99 ? -14.555 -11.734 1.420 1.00 90.50 99 ARG A CA 1
ATOM 784 C C . ARG A 1 99 ? -15.142 -10.551 2.183 1.00 90.50 99 ARG A C 1
ATOM 786 O O . ARG A 1 99 ? -15.757 -10.741 3.232 1.00 90.50 99 ARG A O 1
ATOM 793 N N . MET A 1 100 ? -15.025 -9.337 1.645 1.00 88.81 100 MET A N 1
ATOM 794 C CA . MET A 1 100 ? -15.581 -8.143 2.289 1.00 88.81 100 MET A CA 1
ATOM 795 C C . MET A 1 100 ? -17.111 -8.170 2.356 1.00 88.81 100 MET A C 1
ATOM 797 O O . MET A 1 100 ? -17.685 -7.737 3.358 1.00 88.81 100 MET A O 1
ATOM 801 N N . ARG A 1 101 ? -17.787 -8.714 1.336 1.00 90.75 101 ARG A N 1
ATOM 802 C CA . ARG A 1 101 ? -19.240 -8.923 1.345 1.00 90.75 101 ARG A CA 1
ATOM 803 C C . ARG A 1 101 ? -19.652 -9.865 2.476 1.00 90.75 101 ARG A C 1
ATOM 805 O O . ARG A 1 101 ? -20.548 -9.508 3.239 1.00 90.75 101 ARG A O 1
ATOM 812 N N . LYS A 1 102 ? -18.973 -11.007 2.634 1.00 88.50 102 LYS A N 1
ATOM 813 C CA . LYS A 1 102 ? -19.225 -11.977 3.717 1.00 88.50 102 LYS A CA 1
ATOM 814 C C . LYS A 1 102 ? -18.990 -11.362 5.098 1.00 88.50 102 LYS A C 1
ATOM 816 O O . LYS A 1 102 ? -19.857 -11.457 5.961 1.00 88.50 102 LYS A O 1
ATOM 821 N N . VAL A 1 103 ? -17.879 -10.647 5.291 1.00 84.75 103 VAL A N 1
ATOM 822 C CA . VAL A 1 103 ? -17.579 -9.952 6.559 1.00 84.75 103 VAL A CA 1
ATOM 823 C C . VAL A 1 103 ? -18.671 -8.936 6.911 1.00 84.75 103 VAL A C 1
ATOM 825 O O . VAL A 1 103 ? -19.138 -8.891 8.049 1.00 84.75 103 VAL A O 1
ATOM 828 N N . ARG A 1 104 ? -19.126 -8.137 5.937 1.00 85.12 104 ARG A N 1
ATOM 829 C CA . ARG A 1 104 ? -20.201 -7.153 6.148 1.00 85.12 104 ARG A CA 1
ATOM 830 C C . ARG A 1 104 ? -21.551 -7.813 6.428 1.00 85.12 104 ARG A C 1
ATOM 832 O O . ARG A 1 104 ? -22.288 -7.311 7.273 1.00 85.12 104 ARG A O 1
ATOM 839 N N . ALA A 1 105 ? -21.869 -8.913 5.746 1.00 82.75 105 ALA A N 1
ATOM 840 C CA . ALA A 1 105 ? -23.092 -9.678 5.982 1.00 82.75 105 ALA A CA 1
ATOM 841 C C . ALA A 1 105 ? -23.110 -10.274 7.396 1.00 82.75 105 ALA A C 1
ATOM 843 O O . ALA A 1 105 ? -24.071 -10.056 8.127 1.00 82.75 105 ALA A O 1
ATOM 844 N N . ASN A 1 106 ? -22.013 -10.905 7.824 1.00 77.56 106 ASN A N 1
ATOM 845 C CA . ASN A 1 106 ? -21.880 -11.445 9.178 1.00 77.56 106 ASN A CA 1
ATOM 846 C C . ASN A 1 106 ? -21.976 -10.343 10.237 1.00 77.56 106 ASN A C 1
ATOM 848 O O . ASN A 1 106 ? -22.648 -10.518 11.248 1.00 77.56 106 ASN A O 1
ATOM 852 N N . LYS A 1 107 ? -21.369 -9.174 9.989 1.00 73.62 107 LYS A N 1
ATOM 853 C CA . LYS A 1 107 ? -21.494 -8.032 10.901 1.00 73.62 107 LYS A CA 1
ATOM 854 C C . LYS A 1 107 ? -22.943 -7.556 11.033 1.00 73.62 107 LYS A C 1
ATOM 856 O O . LYS A 1 107 ? -23.327 -7.200 12.135 1.00 73.62 107 LYS A O 1
ATOM 861 N N . LYS A 1 108 ? -23.735 -7.556 9.952 1.00 69.38 108 LYS A N 1
ATOM 862 C CA . LYS A 1 108 ? -25.171 -7.222 10.004 1.00 69.38 108 LYS A CA 1
ATOM 863 C C . LYS A 1 108 ? -25.993 -8.300 10.712 1.00 69.38 108 LYS A C 1
ATOM 865 O O . LYS A 1 108 ? -26.843 -7.952 11.517 1.00 69.38 108 LYS A O 1
ATOM 870 N N . ALA A 1 109 ? -25.736 -9.577 10.429 1.00 64.75 109 ALA A N 1
ATOM 871 C CA . ALA A 1 109 ? -26.462 -10.695 11.032 1.00 64.75 109 ALA A CA 1
ATOM 872 C C . ALA A 1 109 ? -26.238 -10.796 12.549 1.00 64.75 109 ALA A C 1
ATOM 874 O O . ALA A 1 109 ? -27.136 -11.199 13.275 1.00 64.75 109 ALA A O 1
ATOM 875 N N . ASN A 1 110 ? -25.059 -10.391 13.031 1.00 61.28 110 ASN A N 1
ATOM 876 C CA . ASN A 1 110 ? -24.724 -10.409 14.454 1.00 61.28 110 ASN A CA 1
ATOM 877 C C . ASN A 1 110 ? -25.195 -9.155 15.219 1.00 61.28 110 ASN A C 1
ATOM 879 O O . ASN A 1 110 ? -24.903 -9.016 16.403 1.00 61.28 110 ASN A O 1
ATOM 883 N N . VAL A 1 111 ? -25.900 -8.222 14.561 1.00 60.56 111 VAL A N 1
ATOM 884 C CA . VAL A 1 111 ? -26.632 -7.157 15.260 1.00 60.56 111 VAL A CA 1
ATOM 885 C C . VAL A 1 111 ? -27.937 -7.769 15.752 1.00 60.56 111 VAL A C 1
ATOM 887 O O . VAL A 1 111 ? -28.918 -7.823 15.012 1.00 60.56 111 VAL A O 1
ATOM 890 N N . GLN A 1 112 ? -27.940 -8.265 16.989 1.00 58.88 112 GLN A N 1
ATOM 891 C CA . GLN A 1 112 ? -29.186 -8.676 17.625 1.00 58.88 112 GLN A CA 1
ATOM 892 C C . GLN A 1 112 ? -30.089 -7.440 17.780 1.00 58.88 112 GLN A C 1
ATOM 894 O O . GLN A 1 112 ? -29.611 -6.394 18.239 1.00 58.88 112 GLN A O 1
ATOM 899 N N . PRO A 1 113 ? -31.370 -7.506 17.372 1.00 54.75 113 PRO A N 1
ATOM 900 C CA . PRO A 1 113 ? -32.323 -6.454 17.698 1.00 54.75 113 PRO A CA 1
ATOM 901 C C . PRO A 1 113 ? -32.392 -6.290 19.222 1.00 54.75 113 PRO A C 1
ATOM 903 O O . PRO A 1 113 ? -32.220 -7.252 19.965 1.00 54.75 113 PRO A O 1
ATOM 906 N N . ASN A 1 114 ? -32.617 -5.063 19.695 1.00 56.78 114 ASN A N 1
ATOM 907 C CA . ASN A 1 114 ? -32.785 -4.756 21.118 1.00 56.78 114 ASN A CA 1
ATOM 908 C C . ASN A 1 114 ? -34.116 -5.387 21.599 1.00 56.78 114 ASN A C 1
ATOM 910 O O . ASN A 1 114 ? -35.144 -4.719 21.636 1.00 56.78 114 ASN A O 1
ATOM 914 N N . THR A 1 115 ? -34.122 -6.690 21.891 1.00 58.94 115 THR A N 1
ATOM 915 C CA . THR A 1 115 ? -35.302 -7.451 22.357 1.00 58.94 115 THR A CA 1
ATOM 916 C C . THR A 1 115 ? -35.552 -7.330 23.858 1.00 58.94 115 THR A C 1
ATOM 918 O O . THR A 1 115 ? -36.492 -7.927 24.370 1.00 58.94 115 THR A O 1
ATOM 921 N N . LEU A 1 116 ? -34.715 -6.585 24.580 1.00 67.44 116 LEU A N 1
ATOM 922 C CA . LEU A 1 116 ? -34.874 -6.389 26.016 1.00 67.44 116 LEU A CA 1
ATOM 923 C C . LEU A 1 116 ? -36.051 -5.453 26.292 1.00 67.44 116 LEU A C 1
ATOM 925 O O . LEU A 1 116 ? -36.154 -4.384 25.685 1.00 67.44 116 LEU A O 1
ATOM 929 N N . GLU A 1 117 ? -36.895 -5.813 27.256 1.00 73.12 117 GLU A N 1
ATOM 930 C CA . GLU A 1 117 ? -37.792 -4.848 27.883 1.00 73.12 117 GLU A CA 1
ATOM 931 C C . GLU A 1 117 ? -36.937 -3.843 28.660 1.00 73.12 117 GLU A C 1
ATOM 933 O O . GLU A 1 117 ? -36.394 -4.134 29.725 1.00 73.12 117 GLU A O 1
ATOM 938 N N . VAL A 1 118 ? -36.751 -2.658 28.080 1.00 80.88 118 VAL A N 1
ATOM 939 C CA . VAL A 1 118 ? -35.991 -1.567 28.691 1.00 80.88 118 VAL A CA 1
ATOM 940 C C . VAL A 1 118 ? -36.947 -0.434 29.024 1.00 80.88 118 VAL A C 1
ATOM 942 O O . VAL A 1 118 ? -37.740 -0.012 28.178 1.00 80.88 118 VAL A O 1
ATOM 945 N N . SER A 1 119 ? -36.845 0.104 30.241 1.00 87.50 119 SER A N 1
ATOM 946 C CA . SER A 1 119 ? -37.635 1.270 30.630 1.00 87.50 119 SER A CA 1
ATOM 947 C C . SER A 1 119 ? -37.375 2.452 29.679 1.00 87.50 119 SER A C 1
ATOM 949 O O . SER A 1 119 ? -36.244 2.699 29.239 1.00 87.50 119 SER A O 1
ATOM 951 N N . ALA A 1 120 ? -38.419 3.225 29.366 1.00 86.38 120 ALA A N 1
ATOM 952 C CA . ALA A 1 120 ? -38.297 4.386 28.478 1.00 86.38 120 ALA A CA 1
ATOM 953 C C . ALA A 1 120 ? -37.285 5.422 29.006 1.00 86.38 120 ALA A C 1
ATOM 955 O O . ALA A 1 120 ? -36.608 6.094 28.227 1.00 86.38 120 ALA A O 1
ATOM 956 N N . THR A 1 121 ? -37.159 5.533 30.328 1.00 90.88 121 THR A N 1
ATOM 957 C CA . THR A 1 121 ? -36.172 6.369 31.020 1.00 90.88 121 THR A CA 1
ATOM 958 C C . THR A 1 121 ? -34.740 5.924 30.737 1.00 90.88 121 THR A C 1
ATOM 960 O O . THR A 1 121 ? -33.920 6.751 30.338 1.00 90.88 121 THR A O 1
ATOM 963 N N . THR A 1 122 ? -34.452 4.627 30.842 1.00 90.12 122 THR A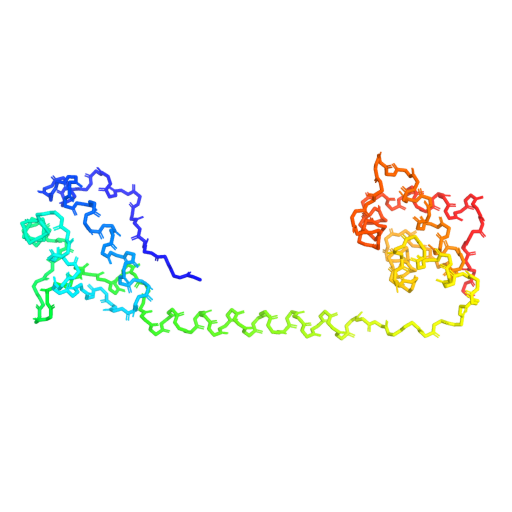 N 1
ATOM 964 C CA . THR A 1 122 ? -33.115 4.066 30.588 1.00 90.12 122 THR A CA 1
ATOM 965 C C . THR A 1 122 ? -32.717 4.226 29.121 1.00 90.12 122 THR A C 1
ATOM 967 O O . THR A 1 122 ? -31.600 4.648 28.828 1.00 90.12 122 THR A O 1
ATOM 970 N N . LEU A 1 123 ? -33.642 3.990 28.181 1.00 88.81 123 LEU A N 1
ATOM 971 C CA . LEU A 1 123 ? -33.387 4.204 26.750 1.00 88.81 123 LEU A CA 1
ATOM 972 C C . LEU A 1 123 ? -33.082 5.670 26.424 1.00 88.81 123 LEU A C 1
ATOM 974 O O . LEU A 1 123 ? -32.173 5.958 25.644 1.00 88.81 123 LEU A O 1
ATOM 978 N N . ARG A 1 124 ? -33.825 6.611 27.019 1.00 90.81 124 ARG A N 1
ATOM 979 C CA . ARG A 1 124 ? -33.573 8.049 26.837 1.00 90.81 124 ARG A CA 1
ATOM 980 C C . ARG A 1 124 ? -32.187 8.436 27.347 1.00 90.81 124 ARG A C 1
ATOM 982 O O . ARG A 1 124 ? -31.451 9.095 26.616 1.00 90.81 124 ARG A O 1
ATOM 989 N N . ALA A 1 125 ? -31.823 7.991 28.548 1.00 93.75 125 ALA A N 1
ATOM 990 C CA . ALA A 1 125 ? -30.515 8.270 29.135 1.00 93.75 125 ALA A CA 1
ATOM 991 C C . ALA A 1 125 ? -29.365 7.656 28.315 1.00 93.75 125 ALA A C 1
ATOM 993 O O . ALA A 1 125 ? -28.361 8.326 28.073 1.00 93.75 125 ALA A O 1
ATOM 994 N N . ALA A 1 126 ? -29.522 6.423 27.823 1.00 92.88 126 ALA A N 1
ATOM 995 C CA . ALA A 1 126 ? -28.528 5.775 26.968 1.00 92.88 126 ALA A CA 1
ATOM 996 C C . ALA A 1 126 ? -28.293 6.572 25.673 1.00 92.88 126 ALA A C 1
ATOM 998 O O . ALA A 1 126 ? -27.154 6.907 25.343 1.00 92.88 126 ALA A O 1
ATOM 999 N N . ASN A 1 127 ? -29.374 6.972 24.994 1.00 92.06 127 ASN A N 1
ATOM 1000 C CA . ASN A 1 127 ? -29.300 7.749 23.757 1.00 92.06 127 ASN A CA 1
ATOM 1001 C C . ASN A 1 127 ? -28.668 9.135 23.958 1.00 92.06 127 ASN A C 1
ATOM 1003 O O . ASN A 1 127 ? -27.865 9.558 23.129 1.00 92.06 127 ASN A O 1
ATOM 1007 N N . GLN A 1 128 ? -28.978 9.824 25.063 1.00 93.75 128 GLN A N 1
ATOM 1008 C CA . GLN A 1 128 ? -28.354 11.111 25.407 1.00 93.75 128 GLN A CA 1
ATOM 1009 C C . GLN A 1 128 ? -26.833 11.003 25.576 1.00 93.75 128 GLN A C 1
ATOM 1011 O O . GLN A 1 128 ? -26.118 11.963 25.306 1.00 93.75 128 GLN A O 1
ATOM 1016 N N . ASN A 1 129 ? -26.341 9.826 25.968 1.00 93.81 129 ASN A N 1
ATOM 1017 C CA . ASN A 1 129 ? -24.920 9.541 26.149 1.00 93.81 129 ASN A CA 1
ATOM 1018 C C . ASN A 1 129 ? -24.295 8.802 24.952 1.00 93.81 129 ASN A C 1
ATOM 1020 O O . ASN A 1 129 ? -23.180 8.294 25.047 1.00 93.81 129 ASN A O 1
ATOM 1024 N N . GLY A 1 130 ? -25.001 8.719 23.818 1.00 91.94 130 GLY A N 1
ATOM 1025 C CA . GLY A 1 130 ? -24.503 8.080 22.597 1.00 91.94 130 GLY A CA 1
ATOM 1026 C C . GLY A 1 130 ? -24.343 6.557 22.687 1.00 91.94 130 GLY A C 1
ATOM 1027 O O . GLY A 1 130 ? -23.614 5.972 21.880 1.00 91.94 130 GLY A O 1
ATOM 1028 N N . ILE A 1 131 ? -25.008 5.913 23.651 1.00 93.69 131 ILE A N 1
ATOM 1029 C CA . ILE A 1 131 ? -25.107 4.456 23.778 1.00 93.69 131 ILE A CA 1
ATOM 1030 C C . ILE A 1 131 ? -26.349 4.014 23.002 1.00 93.69 131 ILE A C 1
ATOM 1032 O O . ILE A 1 131 ? -27.478 4.134 23.472 1.00 93.69 131 ILE A O 1
ATOM 1036 N N . THR A 1 132 ? -26.135 3.524 21.785 1.00 90.62 132 THR A N 1
ATOM 1037 C CA . THR A 1 132 ? -27.209 3.172 20.844 1.00 90.62 132 THR A CA 1
ATOM 1038 C C . THR A 1 132 ? -27.695 1.730 20.989 1.00 90.62 132 THR A C 1
ATOM 1040 O O . THR A 1 132 ? -28.758 1.389 20.475 1.00 90.62 132 THR A O 1
ATOM 1043 N N . SER A 1 133 ? -26.946 0.872 21.689 1.00 91.19 133 SER A N 1
ATOM 1044 C CA . SER A 1 133 ? -27.349 -0.507 21.977 1.00 91.19 133 SER A CA 1
ATOM 1045 C C . SER A 1 133 ? -26.862 -0.936 23.358 1.00 91.19 133 SER A C 1
ATOM 1047 O O . SER A 1 133 ? -25.687 -1.254 23.552 1.00 91.19 133 SER A O 1
ATOM 1049 N N . LEU A 1 134 ? -27.793 -0.986 24.315 1.00 92.00 134 LEU A N 1
ATOM 1050 C CA . LEU A 1 134 ? -27.545 -1.549 25.644 1.00 92.00 134 LEU A CA 1
ATOM 1051 C C . LEU A 1 134 ? -27.272 -3.056 25.571 1.00 92.00 134 LEU A C 1
ATOM 1053 O O . LEU A 1 134 ? -26.398 -3.534 26.288 1.00 92.00 134 LEU A O 1
ATOM 1057 N N . GLN A 1 135 ? -27.922 -3.784 24.652 1.00 90.75 135 GLN A N 1
ATOM 1058 C CA . GLN A 1 135 ? -27.642 -5.206 24.422 1.00 90.75 135 GLN A CA 1
ATOM 1059 C C . GLN A 1 135 ? -26.164 -5.443 24.093 1.00 90.75 135 GLN A C 1
ATOM 1061 O O . GLN A 1 135 ? -25.528 -6.301 24.692 1.00 90.75 135 GLN A O 1
ATOM 1066 N N . SER A 1 136 ? -25.573 -4.622 23.220 1.00 91.44 136 SER A N 1
ATOM 1067 C CA . SER A 1 136 ? -24.152 -4.742 22.885 1.00 91.44 136 SER A CA 1
ATOM 1068 C C . SER A 1 136 ? -23.226 -4.502 24.085 1.00 91.44 136 SER A C 1
ATOM 1070 O O . SER A 1 136 ? -22.119 -5.042 24.100 1.00 91.44 136 SER A O 1
ATOM 1072 N N . VAL A 1 137 ? -23.640 -3.698 25.068 1.00 93.75 137 VAL A N 1
ATOM 1073 C CA . VAL A 1 137 ? -22.883 -3.505 26.313 1.00 93.75 137 VAL A CA 1
ATOM 1074 C C . VAL A 1 137 ? -23.025 -4.738 27.204 1.00 93.75 137 VAL A C 1
ATOM 1076 O O . VAL A 1 137 ? -22.008 -5.258 27.655 1.00 93.75 137 VAL A O 1
ATOM 1079 N N . ILE A 1 138 ? -24.246 -5.256 27.381 1.00 94.06 138 ILE A N 1
ATOM 1080 C CA . ILE A 1 138 ? -24.526 -6.492 28.136 1.00 94.06 138 ILE A CA 1
ATOM 1081 C C . ILE A 1 138 ? -23.709 -7.658 27.579 1.00 94.06 138 ILE A C 1
ATOM 1083 O O . ILE A 1 138 ? -22.986 -8.313 28.325 1.00 94.06 138 ILE A O 1
ATOM 1087 N N . ASP A 1 139 ? -23.749 -7.869 26.263 1.00 93.25 139 ASP A N 1
ATOM 1088 C CA . ASP A 1 139 ? -23.012 -8.944 25.596 1.00 93.25 139 ASP A CA 1
ATOM 1089 C C . ASP A 1 139 ? -21.500 -8.797 25.790 1.00 93.25 139 ASP A C 1
ATOM 1091 O O . ASP A 1 139 ? -20.790 -9.782 25.998 1.00 93.25 139 ASP A O 1
ATOM 1095 N N . SER A 1 140 ? -20.993 -7.560 25.748 1.00 94.25 140 SER A N 1
ATOM 1096 C CA . SER A 1 140 ? -19.578 -7.278 25.984 1.00 94.25 140 SER A CA 1
ATOM 1097 C C . SER A 1 140 ? -19.176 -7.574 27.430 1.00 94.25 140 SER A C 1
ATOM 1099 O O . SER A 1 140 ? -18.116 -8.161 27.649 1.00 94.25 140 SER A O 1
ATOM 1101 N N . VAL A 1 141 ? -20.003 -7.199 28.412 1.00 95.56 141 VAL A N 1
ATOM 1102 C CA . VAL A 1 141 ? -19.764 -7.498 29.834 1.00 95.56 141 VAL A CA 1
ATOM 1103 C C . VAL A 1 141 ? -19.814 -9.005 30.073 1.00 95.56 141 VAL A C 1
ATOM 1105 O O . VAL A 1 141 ? -18.871 -9.555 30.638 1.00 95.56 141 VAL A O 1
ATOM 1108 N N . ARG A 1 142 ? -20.827 -9.704 29.552 1.00 94.88 142 ARG A N 1
ATOM 1109 C CA . ARG A 1 142 ? -20.927 -11.169 29.630 1.00 94.88 142 ARG A CA 1
ATOM 1110 C C . ARG A 1 142 ? -19.687 -11.848 29.063 1.00 94.88 142 ARG A C 1
ATOM 1112 O O . ARG A 1 142 ? -19.118 -12.738 29.691 1.00 94.88 142 ARG A O 1
ATOM 1119 N N . LYS A 1 143 ? -19.255 -11.420 27.875 1.00 95.12 143 LYS A N 1
ATOM 1120 C CA . LYS A 1 143 ? -18.131 -12.029 27.161 1.00 95.12 143 LYS A CA 1
ATOM 1121 C C . LYS A 1 143 ? -16.786 -11.805 27.851 1.00 95.12 143 LYS A C 1
ATOM 1123 O O . LYS A 1 143 ? -15.965 -12.716 27.850 1.00 95.12 143 LYS A O 1
ATOM 1128 N N . HIS A 1 144 ? -16.536 -10.597 28.351 1.00 96.31 144 HIS A N 1
ATOM 1129 C CA . HIS A 1 144 ? -15.200 -10.192 28.797 1.00 96.31 144 HIS A CA 1
ATOM 1130 C C . HIS A 1 144 ? -15.055 -10.123 30.318 1.00 96.31 144 HIS A C 1
ATOM 1132 O O . HIS A 1 144 ? -13.989 -10.447 30.826 1.00 96.31 144 HIS A O 1
ATOM 1138 N N . ALA A 1 145 ? -16.103 -9.723 31.036 1.00 93.81 145 ALA A N 1
ATOM 1139 C CA . ALA A 1 145 ? -16.110 -9.609 32.495 1.00 93.81 145 ALA A CA 1
ATOM 1140 C C . ALA A 1 145 ? -16.841 -10.775 33.187 1.00 93.81 145 ALA A C 1
ATOM 1142 O O . ALA A 1 145 ? -16.886 -10.820 34.413 1.00 93.81 145 ALA A O 1
ATOM 1143 N N . HIS A 1 146 ? -17.408 -11.720 32.422 1.00 92.62 146 HIS A N 1
ATOM 1144 C CA . HIS A 1 146 ? -18.095 -12.912 32.937 1.00 92.62 146 HIS A CA 1
ATOM 1145 C C . HIS A 1 146 ? -19.187 -12.580 33.970 1.00 92.62 146 HIS A C 1
ATOM 1147 O O . HIS A 1 146 ? -19.290 -13.204 35.032 1.00 92.62 146 HIS A O 1
ATOM 1153 N N . ARG A 1 147 ? -19.988 -11.554 33.659 1.00 93.81 147 ARG A N 1
ATOM 1154 C CA . ARG A 1 147 ? -21.145 -11.119 34.447 1.00 93.81 147 ARG A CA 1
ATOM 1155 C C . ARG A 1 147 ? -22.361 -10.923 33.558 1.00 93.81 147 ARG A C 1
ATOM 1157 O O . ARG A 1 147 ? -22.254 -10.350 32.476 1.00 93.81 147 ARG A O 1
ATOM 1164 N N . ASP A 1 148 ? -23.509 -11.353 34.058 1.00 93.38 148 ASP A N 1
ATOM 1165 C CA . ASP A 1 148 ? -24.809 -11.029 33.489 1.00 93.38 148 ASP A CA 1
ATOM 1166 C C . ASP A 1 148 ? -25.372 -9.803 34.199 1.00 93.38 148 ASP A C 1
ATOM 1168 O O . ASP A 1 148 ? -25.379 -9.737 35.425 1.00 93.38 148 ASP A O 1
ATOM 1172 N N . ILE A 1 149 ? -25.806 -8.807 33.430 1.00 93.44 149 ILE A N 1
ATOM 1173 C CA . ILE A 1 149 ? -26.315 -7.537 33.954 1.00 93.44 149 ILE A CA 1
ATOM 1174 C C . ILE A 1 149 ? -27.612 -7.152 33.241 1.00 93.44 149 ILE A C 1
ATOM 1176 O O . ILE A 1 149 ? -27.803 -7.449 32.060 1.00 93.44 149 ILE A O 1
ATOM 1180 N N . ALA A 1 150 ? -28.493 -6.457 33.958 1.00 91.94 150 ALA A N 1
ATOM 1181 C CA . ALA A 1 150 ? -29.719 -5.886 33.404 1.00 91.94 150 ALA A CA 1
ATOM 1182 C C . ALA A 1 150 ? -29.426 -4.650 32.516 1.00 91.94 150 ALA A C 1
ATOM 1184 O O . ALA A 1 150 ? -28.341 -4.065 32.618 1.00 91.94 150 ALA A O 1
ATOM 1185 N N . PRO A 1 151 ? -30.392 -4.179 31.696 1.00 92.19 151 PRO A N 1
ATOM 1186 C CA . PRO A 1 151 ? -30.248 -2.953 30.898 1.00 92.19 151 PRO A CA 1
ATOM 1187 C C . PRO A 1 151 ? -29.810 -1.723 31.701 1.00 92.19 151 PRO A C 1
ATOM 1189 O O . PRO A 1 151 ? -28.981 -0.943 31.232 1.00 92.19 151 PRO A O 1
ATOM 1192 N N . ASP A 1 152 ? -30.323 -1.569 32.921 1.00 92.56 152 ASP A N 1
ATOM 1193 C CA . ASP A 1 152 ? -29.964 -0.452 33.800 1.00 92.56 152 ASP A CA 1
ATOM 1194 C C . ASP A 1 152 ? -28.513 -0.559 34.283 1.00 92.56 152 ASP A C 1
ATOM 1196 O O . ASP A 1 152 ? -27.794 0.440 34.330 1.00 92.56 152 ASP A O 1
ATOM 1200 N N . GLY A 1 153 ? -28.048 -1.779 34.570 1.00 94.06 153 GLY A N 1
ATOM 1201 C CA . GLY A 1 153 ? -26.643 -2.043 34.876 1.00 94.06 153 GLY A CA 1
ATOM 1202 C C . GLY A 1 153 ? -25.737 -1.743 33.681 1.00 94.06 153 GLY A C 1
ATOM 1203 O O . GLY A 1 153 ? -24.683 -1.132 33.839 1.00 94.06 153 GLY A O 1
ATOM 1204 N N . ALA A 1 154 ? -26.174 -2.086 32.467 1.00 95.00 154 ALA A N 1
ATOM 1205 C CA . ALA A 1 154 ? -25.436 -1.788 31.243 1.00 95.00 154 ALA A CA 1
ATOM 1206 C C . ALA A 1 154 ? -25.314 -0.281 30.982 1.00 95.00 154 ALA A C 1
ATOM 1208 O O . ALA A 1 154 ? -24.247 0.189 30.580 1.00 95.00 154 ALA A O 1
ATOM 1209 N N . LEU A 1 155 ? -26.370 0.490 31.266 1.00 95.81 155 LEU A N 1
ATOM 1210 C CA . LEU A 1 155 ? -26.309 1.949 31.237 1.00 95.81 155 LEU A CA 1
ATOM 1211 C C . LEU A 1 155 ? -25.280 2.470 32.249 1.00 95.81 155 LEU A C 1
ATOM 1213 O O . LEU A 1 155 ? -24.422 3.265 31.873 1.00 95.81 155 LEU A O 1
ATOM 1217 N N . GLN A 1 156 ? -25.318 1.999 33.498 1.00 96.38 156 GLN A N 1
ATOM 1218 C CA . GLN A 1 156 ? -24.382 2.434 34.543 1.00 96.38 156 GLN A CA 1
ATOM 1219 C C . GLN A 1 156 ? -22.921 2.132 34.192 1.00 96.38 156 GLN A C 1
ATOM 1221 O O . GLN A 1 156 ? -22.068 3.006 34.340 1.00 96.38 156 GLN A O 1
ATOM 1226 N N . VAL A 1 157 ? -22.630 0.938 33.667 1.00 96.81 157 VAL A N 1
ATOM 1227 C CA . VAL A 1 157 ? -21.288 0.580 33.177 1.00 96.81 157 VAL A CA 1
ATOM 1228 C C . VAL A 1 157 ? -20.862 1.510 32.040 1.00 96.81 157 VAL A C 1
ATOM 1230 O O . VAL A 1 157 ? -19.738 2.012 32.032 1.00 96.81 157 VAL A O 1
ATOM 1233 N N . GLY A 1 158 ? -21.757 1.771 31.083 1.00 96.25 158 GLY A N 1
ATOM 1234 C CA . GLY A 1 158 ? -21.476 2.673 29.971 1.00 96.25 158 GLY A CA 1
ATOM 1235 C C . GLY A 1 158 ? -21.146 4.094 30.430 1.00 96.25 158 GLY A C 1
ATOM 1236 O O . GLY A 1 158 ? -20.135 4.652 30.004 1.00 96.25 158 GLY A O 1
ATOM 1237 N N . LEU A 1 159 ? -21.955 4.653 31.334 1.00 96.62 159 LEU A N 1
ATOM 1238 C CA . LEU A 1 159 ? -21.735 5.980 3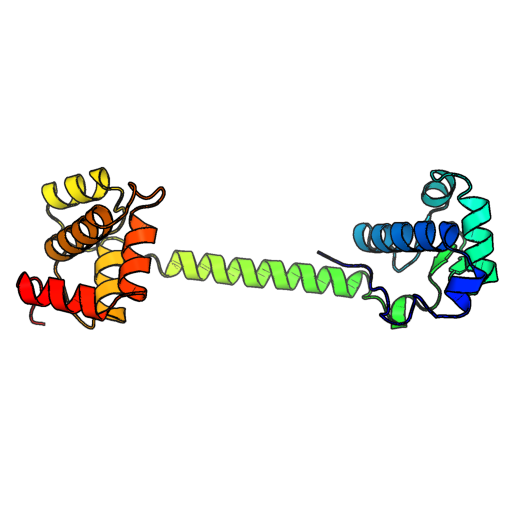1.913 1.00 96.62 159 LEU A CA 1
ATOM 1239 C C . LEU A 1 159 ? -20.415 6.049 32.681 1.00 96.62 159 LEU A C 1
ATOM 1241 O O . LEU A 1 159 ? -19.620 6.946 32.421 1.00 96.62 159 LEU A O 1
ATOM 1245 N N . HIS A 1 160 ? -20.136 5.060 33.535 1.00 96.50 160 HIS A N 1
ATOM 1246 C CA . HIS A 1 160 ? -18.888 4.989 34.293 1.00 96.50 160 HIS A CA 1
ATOM 1247 C C . HIS A 1 160 ? -17.657 5.055 33.381 1.00 96.50 160 HIS A C 1
ATOM 1249 O O . HIS A 1 160 ? -16.723 5.818 33.621 1.00 96.50 160 HIS A O 1
ATOM 1255 N N . LEU A 1 161 ? -17.662 4.287 32.290 1.00 96.38 161 LEU A N 1
ATOM 1256 C CA . LEU A 1 161 ? -16.543 4.272 31.353 1.00 96.38 161 LEU A CA 1
ATOM 1257 C C . LEU A 1 161 ? -16.412 5.602 30.601 1.00 96.38 161 LEU A C 1
ATOM 1259 O O . LEU A 1 161 ? -15.292 6.089 30.423 1.00 96.38 161 LEU A O 1
ATOM 1263 N N . ILE A 1 162 ? -17.531 6.195 30.171 1.00 95.81 162 ILE A N 1
ATOM 1264 C CA . ILE A 1 162 ? -17.549 7.497 29.488 1.00 95.81 162 ILE A CA 1
ATOM 1265 C C . ILE A 1 162 ? -17.029 8.606 30.411 1.00 95.81 162 ILE A C 1
ATOM 1267 O O . ILE A 1 162 ? -16.228 9.422 29.962 1.00 95.81 162 ILE A O 1
ATOM 1271 N N . GLU A 1 163 ? -17.413 8.615 31.688 1.00 94.94 163 GLU A N 1
ATOM 1272 C CA . GLU A 1 163 ? -16.940 9.585 32.688 1.00 94.94 163 GLU A CA 1
ATOM 1273 C C . GLU A 1 163 ? -15.425 9.508 32.911 1.00 94.94 163 GLU A C 1
ATOM 1275 O O . GLU A 1 163 ? -14.773 10.529 33.126 1.00 94.94 163 GLU A O 1
ATOM 1280 N N . LYS A 1 164 ? -14.835 8.312 32.801 1.00 93.12 164 LYS A N 1
ATOM 1281 C CA . LYS A 1 164 ? -13.378 8.123 32.900 1.00 93.12 164 LYS A CA 1
ATOM 1282 C C . LYS A 1 164 ? -12.615 8.576 31.655 1.00 93.12 164 LYS A C 1
ATOM 1284 O O . LYS A 1 164 ? -11.385 8.665 31.691 1.00 93.12 164 LYS A O 1
ATOM 1289 N N . ALA A 1 165 ? -13.297 8.837 30.541 1.00 92.19 165 ALA A N 1
ATOM 1290 C CA . ALA A 1 165 ? -12.643 9.319 29.335 1.00 92.19 165 ALA A CA 1
ATOM 1291 C C . ALA A 1 165 ? -12.119 10.749 29.550 1.00 92.19 165 ALA A C 1
ATOM 1293 O O . ALA A 1 165 ? -12.842 11.626 30.009 1.00 92.19 165 ALA A O 1
ATOM 1294 N N . LYS A 1 166 ? -10.871 11.024 29.141 1.00 91.19 166 LYS A N 1
ATOM 1295 C CA . LYS A 1 166 ? -10.283 12.380 29.233 1.00 91.19 166 LYS A CA 1
ATOM 1296 C C . LYS A 1 166 ? -11.121 13.449 28.518 1.00 91.19 166 LYS A C 1
ATOM 1298 O O . LYS A 1 166 ? -11.074 14.618 28.882 1.00 91.19 166 LYS A O 1
ATOM 1303 N N . GLN A 1 167 ? -11.813 13.056 27.452 1.00 92.62 167 GLN A N 1
ATOM 1304 C CA . GLN A 1 167 ? -12.717 13.882 26.658 1.00 92.62 167 GLN A CA 1
ATOM 1305 C C . GLN A 1 167 ? -13.892 13.012 26.219 1.00 92.62 167 GLN A C 1
ATOM 1307 O O . GLN A 1 167 ? -13.724 11.801 26.042 1.00 92.62 167 GLN A O 1
ATOM 1312 N N . HIS A 1 168 ? -15.054 13.628 25.991 1.00 91.38 168 HIS A N 1
ATOM 1313 C CA . HIS A 1 168 ? -16.230 12.893 25.540 1.00 91.38 168 HIS A CA 1
ATOM 1314 C C . HIS A 1 168 ? -15.939 12.171 24.204 1.00 91.38 168 HIS A C 1
ATOM 1316 O O . HIS A 1 168 ? -15.515 12.822 23.239 1.00 91.38 168 HIS A O 1
ATOM 1322 N N . PRO A 1 169 ? -16.119 10.839 24.115 1.00 93.06 169 PRO A N 1
ATOM 1323 C CA . PRO A 1 169 ? -15.739 10.088 22.924 1.00 93.06 169 PRO A CA 1
ATOM 1324 C C . PRO A 1 169 ? -16.560 10.480 21.690 1.00 93.06 169 PRO A C 1
ATOM 1326 O O . PRO A 1 169 ? -17.775 10.621 21.760 1.00 93.06 169 PRO A O 1
ATOM 1329 N N . ARG A 1 170 ? -15.922 10.535 20.510 1.00 93.19 170 ARG A N 1
ATOM 1330 C CA . ARG A 1 170 ? -16.637 10.728 19.227 1.00 93.19 170 ARG A CA 1
ATOM 1331 C C . ARG A 1 170 ? -17.635 9.607 18.914 1.00 93.19 170 ARG A C 1
ATOM 1333 O O . ARG A 1 170 ? -18.584 9.824 18.172 1.00 93.19 170 ARG A O 1
ATOM 1340 N N . ASN A 1 171 ? -17.389 8.401 19.426 1.00 94.75 171 ASN A N 1
ATOM 1341 C CA . ASN A 1 171 ? -18.288 7.256 19.305 1.00 94.75 171 ASN A CA 1
ATOM 1342 C C . ASN A 1 171 ? -18.387 6.556 20.674 1.00 94.75 171 ASN A C 1
ATOM 1344 O O . ASN A 1 171 ? -17.577 5.663 20.951 1.00 94.75 171 ASN A O 1
ATOM 1348 N N . PRO A 1 172 ? -19.323 6.990 21.542 1.00 95.44 172 PRO A N 1
ATOM 1349 C CA . PRO A 1 172 ? -19.439 6.484 22.909 1.00 95.44 172 PRO A CA 1
ATOM 1350 C C . PRO A 1 172 ? -19.702 4.978 22.975 1.00 95.44 172 PRO A C 1
ATOM 1352 O O . PRO A 1 172 ? -18.997 4.284 23.702 1.00 95.44 172 PRO A O 1
ATOM 1355 N N . GLN A 1 173 ? -20.609 4.445 22.146 1.00 94.50 173 GLN A N 1
ATOM 1356 C CA . GLN A 1 173 ? -20.876 3.002 22.058 1.00 94.50 173 GLN A CA 1
ATOM 1357 C C . GLN A 1 173 ? -19.591 2.187 21.831 1.00 94.50 173 GLN A C 1
ATOM 1359 O O . GLN A 1 173 ? -19.294 1.263 22.586 1.00 94.50 173 GLN A O 1
ATOM 1364 N N . MET A 1 174 ? -18.809 2.542 20.803 1.00 93.50 174 MET A N 1
ATOM 1365 C CA . MET A 1 174 ? -17.563 1.835 20.478 1.00 93.50 174 MET A CA 1
ATOM 1366 C C . MET A 1 174 ? -16.519 1.971 21.582 1.00 93.50 174 MET A C 1
ATOM 1368 O O . MET A 1 174 ? -15.781 1.020 21.848 1.00 93.50 174 MET A O 1
ATOM 1372 N N . TYR A 1 175 ? -16.439 3.150 22.202 1.00 96.25 175 TYR A N 1
ATOM 1373 C CA . TYR A 1 175 ? -15.540 3.393 23.319 1.00 96.25 175 TYR A CA 1
ATOM 1374 C C . TYR A 1 175 ? -15.887 2.481 24.501 1.00 96.25 175 TYR A C 1
ATOM 1376 O O . TYR A 1 175 ? -15.011 1.760 24.963 1.00 96.25 175 TYR A O 1
ATOM 1384 N N . VAL A 1 176 ? -17.158 2.418 24.912 1.00 96.69 176 VAL A N 1
ATOM 1385 C CA . VAL A 1 176 ? -17.630 1.564 26.016 1.00 96.69 176 VAL A CA 1
ATOM 1386 C C . VAL A 1 176 ? -17.291 0.094 25.766 1.00 96.69 176 VAL A C 1
ATOM 1388 O O . VAL A 1 176 ? -16.590 -0.514 26.572 1.00 96.69 176 VAL A O 1
ATOM 1391 N N . THR A 1 177 ? -17.700 -0.476 24.625 1.00 95.75 177 THR A N 1
ATOM 1392 C CA . THR A 1 177 ? -17.438 -1.899 24.327 1.00 95.75 177 THR A CA 1
ATOM 1393 C C . THR A 1 177 ? -15.944 -2.213 24.254 1.00 95.75 177 THR A C 1
ATOM 1395 O O . THR A 1 177 ? -15.499 -3.276 24.685 1.00 95.75 177 THR A O 1
ATOM 1398 N N . ARG A 1 178 ? -15.134 -1.273 23.744 1.00 95.75 178 ARG A N 1
ATOM 1399 C CA . ARG A 1 178 ? -13.679 -1.442 23.678 1.00 95.75 178 ARG A CA 1
ATOM 1400 C C . ARG A 1 178 ? -13.049 -1.369 25.066 1.00 95.75 178 ARG A C 1
ATOM 1402 O O . ARG A 1 178 ? -12.202 -2.202 25.368 1.00 95.75 178 ARG A O 1
ATOM 1409 N N . SER A 1 179 ? -13.469 -0.430 25.906 1.00 96.31 179 SER A N 1
ATOM 1410 C CA . SER A 1 179 ? -12.971 -0.296 27.277 1.00 96.31 179 SER A CA 1
ATOM 1411 C C . SER A 1 179 ? -13.278 -1.540 28.112 1.00 96.31 179 SER A C 1
ATOM 1413 O O . SER A 1 179 ? -12.390 -2.024 28.804 1.00 96.31 179 SER A O 1
ATOM 1415 N N . ILE A 1 180 ? -14.465 -2.139 27.947 1.00 96.88 180 ILE A N 1
ATOM 1416 C CA . ILE A 1 180 ? -14.810 -3.422 28.583 1.00 96.88 180 ILE A CA 1
ATOM 1417 C C . ILE A 1 180 ? -13.841 -4.534 28.162 1.00 96.88 180 ILE A C 1
ATOM 1419 O O . ILE A 1 180 ? -13.389 -5.309 28.998 1.00 96.88 180 ILE A O 1
ATOM 1423 N N . SER A 1 181 ? -13.489 -4.605 26.875 1.00 95.44 181 SER A N 1
ATOM 1424 C CA . SER A 1 181 ? -12.541 -5.616 26.387 1.00 95.44 181 SER A CA 1
ATOM 1425 C C . SER A 1 181 ? -11.092 -5.381 26.834 1.00 95.44 181 SER A C 1
ATOM 1427 O O . SER A 1 181 ? -10.333 -6.340 26.935 1.00 95.44 181 SER A O 1
ATOM 1429 N N . LEU A 1 182 ? -10.697 -4.125 27.077 1.00 96.25 182 LEU A N 1
ATOM 1430 C CA . LEU A 1 182 ? -9.334 -3.757 27.476 1.00 96.25 182 LEU A CA 1
ATOM 1431 C C . LEU A 1 182 ? -9.106 -3.894 28.984 1.00 96.25 182 LEU A C 1
ATOM 1433 O O . LEU A 1 182 ? -8.019 -4.294 29.390 1.00 96.25 182 LEU A O 1
ATOM 1437 N N . SER A 1 183 ? -10.127 -3.595 29.789 1.00 94.56 183 SER A N 1
ATOM 1438 C CA . SER A 1 183 ? -10.064 -3.624 31.254 1.00 94.56 183 SER A CA 1
ATOM 1439 C C . SER A 1 183 ? -11.193 -4.482 31.851 1.00 94.56 183 SER A C 1
ATOM 1441 O O . SER A 1 183 ? -12.022 -3.972 32.606 1.00 94.56 183 SER A O 1
ATOM 1443 N N . PRO A 1 184 ? -11.262 -5.793 31.543 1.00 95.25 184 PRO A N 1
ATOM 1444 C CA . PRO A 1 184 ? -12.374 -6.642 31.975 1.00 95.25 184 PRO A CA 1
ATOM 1445 C C . PRO A 1 184 ? -12.491 -6.766 33.499 1.00 95.25 184 PRO A C 1
ATOM 1447 O O . PRO A 1 184 ? -13.599 -6.742 34.026 1.00 95.25 184 PRO A O 1
ATOM 1450 N N . PHE A 1 185 ? -11.361 -6.844 34.210 1.00 95.88 185 PHE A N 1
ATOM 1451 C CA . PHE A 1 185 ? -11.337 -6.957 35.672 1.00 95.88 185 PHE A CA 1
ATOM 1452 C C . PHE A 1 185 ? -11.885 -5.703 36.362 1.00 95.88 185 PHE A C 1
ATOM 1454 O O . PHE A 1 185 ? -12.646 -5.803 37.314 1.00 95.88 185 PHE A O 1
ATOM 1461 N N . GLU A 1 186 ? -11.556 -4.523 35.839 1.00 94.50 186 GLU A N 1
ATOM 1462 C CA . GLU A 1 186 ? -12.077 -3.250 36.346 1.00 94.50 186 GLU A CA 1
ATOM 1463 C C . GLU A 1 186 ? -13.603 -3.183 36.205 1.00 94.50 186 GLU A C 1
ATOM 1465 O O . GLU A 1 186 ? -14.308 -2.802 37.137 1.00 94.50 186 GLU A O 1
ATOM 1470 N N . VAL A 1 187 ? -14.126 -3.605 35.051 1.00 96.00 187 VAL A N 1
ATOM 1471 C CA . VAL A 1 187 ? -15.573 -3.650 34.816 1.00 96.00 187 VAL A CA 1
ATOM 1472 C C . VAL A 1 187 ? -16.243 -4.687 35.712 1.00 96.00 187 VAL A C 1
ATOM 1474 O O . VAL A 1 187 ? -17.315 -4.419 36.246 1.00 96.00 187 VAL A O 1
ATOM 1477 N N . GLN A 1 188 ? -15.610 -5.842 35.916 1.00 95.00 188 GLN A N 1
ATOM 1478 C CA . GLN A 1 188 ? -16.096 -6.863 36.840 1.00 95.00 188 GLN A CA 1
ATOM 1479 C C . GLN A 1 188 ? -16.189 -6.320 38.274 1.00 95.00 188 GLN A C 1
ATOM 1481 O O . GLN A 1 188 ? -17.237 -6.456 38.899 1.00 95.00 188 GLN A O 1
ATOM 1486 N N . GLN A 1 189 ? -15.138 -5.651 38.766 1.00 95.56 189 GLN A N 1
ATOM 1487 C CA . GLN A 1 189 ? -15.134 -5.015 40.087 1.00 95.56 189 GLN A CA 1
ATOM 1488 C C . GLN A 1 189 ? -16.251 -3.983 40.215 1.00 95.56 189 GLN A C 1
ATOM 1490 O O . GLN A 1 189 ? -17.012 -4.030 41.172 1.00 95.56 189 GLN A O 1
ATOM 1495 N N . PHE A 1 190 ? -16.403 -3.103 39.224 1.00 96.00 190 PHE A N 1
ATOM 1496 C CA . PHE A 1 190 ? -17.461 -2.096 39.237 1.00 96.00 190 PHE A CA 1
ATOM 1497 C C . PHE A 1 190 ? -18.865 -2.722 39.293 1.00 96.00 190 PHE A C 1
ATOM 1499 O O . PHE A 1 190 ? -19.722 -2.261 40.047 1.00 96.00 190 PHE A O 1
ATOM 1506 N N . VAL A 1 191 ? -19.105 -3.780 38.509 1.00 95.06 191 VAL A N 1
ATOM 1507 C CA . VAL A 1 191 ? -20.381 -4.515 38.505 1.00 95.06 191 VAL A CA 1
ATOM 1508 C C . VAL A 1 191 ? -20.654 -5.156 39.866 1.00 95.06 191 VAL A C 1
ATOM 1510 O O . VAL A 1 191 ? -21.781 -5.064 40.356 1.00 95.06 191 VAL A O 1
ATOM 1513 N N . ASP A 1 192 ? -19.638 -5.764 40.479 1.00 93.00 192 ASP A N 1
ATOM 1514 C CA . ASP A 1 192 ? -19.753 -6.434 41.775 1.00 93.00 192 ASP A CA 1
ATOM 1515 C C . ASP A 1 192 ? -19.960 -5.416 42.919 1.00 93.00 192 ASP A C 1
ATOM 1517 O O . ASP A 1 192 ? -20.869 -5.579 43.732 1.00 93.00 192 ASP A O 1
ATOM 1521 N N . GLU A 1 193 ? -19.200 -4.315 42.943 1.00 94.25 193 GLU A N 1
ATOM 1522 C CA . GLU A 1 193 ? -19.305 -3.237 43.944 1.00 94.25 193 GLU A CA 1
ATOM 1523 C C . GLU A 1 193 ? -20.666 -2.537 43.927 1.00 94.25 193 GLU A C 1
ATOM 1525 O O . GLU A 1 193 ? -21.195 -2.145 44.968 1.00 94.25 193 GLU A O 1
ATOM 1530 N N . ARG A 1 194 ? -21.244 -2.365 42.735 1.00 93.00 194 ARG A N 1
ATOM 1531 C CA . ARG A 1 194 ? -22.560 -1.744 42.550 1.00 93.00 194 ARG A CA 1
ATOM 1532 C C . ARG A 1 194 ? -23.716 -2.742 42.620 1.00 93.00 194 ARG A C 1
ATOM 1534 O O . ARG A 1 194 ? -24.856 -2.326 42.427 1.00 93.00 194 ARG A O 1
ATOM 1541 N N . ALA A 1 195 ? -23.436 -4.020 42.891 1.00 91.81 195 ALA A N 1
ATOM 1542 C CA . ALA A 1 195 ? -24.420 -5.102 42.918 1.00 91.81 195 ALA A CA 1
ATOM 1543 C C . ALA A 1 195 ? -25.304 -5.140 41.651 1.00 91.81 195 ALA A C 1
ATOM 1545 O O . ALA A 1 195 ? -26.517 -5.323 41.722 1.00 91.81 195 ALA A O 1
ATOM 1546 N N . LEU A 1 196 ? -24.690 -4.935 40.479 1.00 89.19 196 LEU A N 1
ATOM 1547 C CA . LEU A 1 196 ? -25.389 -4.870 39.185 1.00 89.19 196 LEU A CA 1
ATOM 1548 C C . LEU A 1 196 ? -25.560 -6.238 38.518 1.00 89.19 196 LEU A C 1
ATOM 1550 O O . LEU A 1 196 ? -26.254 -6.341 37.502 1.00 89.19 196 LEU A O 1
ATOM 1554 N N . ALA A 1 197 ? -24.896 -7.267 39.047 1.00 84.81 197 ALA A N 1
ATOM 1555 C CA . ALA A 1 197 ? -24.995 -8.624 38.540 1.00 84.81 197 ALA A CA 1
ATOM 1556 C C . ALA A 1 197 ? -26.398 -9.191 38.794 1.00 84.81 197 ALA A C 1
ATOM 1558 O O . ALA A 1 197 ? -26.913 -9.134 39.910 1.00 84.81 197 ALA A O 1
ATOM 1559 N N . 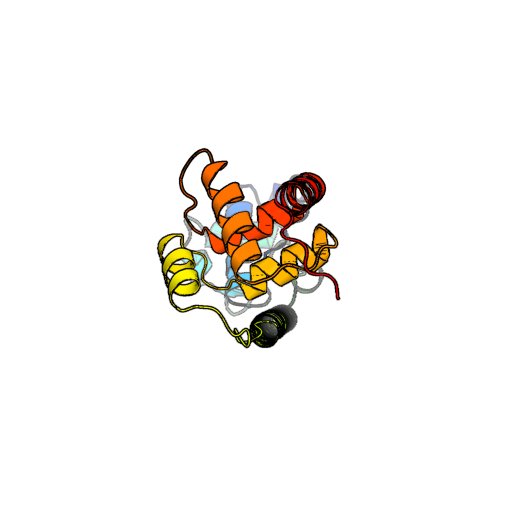VAL A 1 198 ? -27.000 -9.768 37.761 1.00 86.25 198 VAL A N 1
ATOM 1560 C CA . VAL A 1 198 ? -28.263 -10.499 37.864 1.00 86.25 198 VAL A CA 1
ATOM 1561 C C . VAL A 1 198 ? -27.924 -11.975 38.037 1.00 86.25 198 VAL A C 1
ATOM 1563 O O . VAL A 1 198 ? -27.080 -12.511 37.319 1.00 86.25 198 VAL A O 1
ATOM 1566 N N . THR A 1 199 ? -28.537 -12.630 39.021 1.00 68.44 199 THR A N 1
ATOM 1567 C CA . THR A 1 199 ? -28.417 -14.084 39.180 1.00 68.44 199 THR A CA 1
ATOM 1568 C C . THR A 1 199 ? -29.202 -14.764 38.050 1.00 68.44 199 THR A C 1
ATOM 1570 O O . THR A 1 199 ? -30.308 -14.302 37.768 1.00 68.44 199 THR A O 1
ATOM 1573 N N . PRO A 1 200 ? -28.645 -15.785 37.373 1.00 55.78 200 PRO A N 1
ATOM 1574 C CA . PRO A 1 200 ? -29.343 -16.494 36.300 1.00 55.78 200 PRO A CA 1
ATOM 1575 C C . PRO A 1 200 ? -30.639 -17.169 36.760 1.00 55.78 200 PRO A C 1
ATOM 1577 O O . PRO A 1 200 ? -30.724 -17.554 37.951 1.00 55.78 200 PRO A O 1
#

pLDDT: mean 91.87, std 8.54, range [54.75, 98.44]

Secondary structure (DSSP, 8-state):
-------TTGGG-HHHHHH-HHHHHHHHHHHHHHHHHT-TTEEEHHHHHTSTTHHHHHHHHHHTTSEEEETTEEEETTHHHHSPPHHHHHHHHHHHHHHHHHHHHHHHHT-----S---HHHHHHHHHTT---HHHHHHHHHHHH---B-HHHHHHHHHHHHHTSSS--SSHHHHHHHHHHH-HHHHHHHHHHTT-BPP-

Sequence (200 aa):
MAWFKVDDQLHSHPKAGRAGLAAMGLWTLAGSHCMSYLTDGVVERWFVESKPHGVKLAAALVKAGLWDEHEDGWVFHDWDEFQPTSEKVLEDRADARDRMRKVRANKKANVQPNTLEVSATTLRAANQNGITSLQSVIDSVRKHAHRDIAPDGALQVGLHLIEKAKQHPRNPQMYVTRSISLSPFEVQQFVDERALAVTP